Protein AF-A0A178ADM4-F1 (afdb_monomer_lite)

Foldseek 3Di:
DDDDDDPDDPDDPLLDDPDDDDPPDDDDPDDDDPPPVVLVPVLVVLVVVLVVLVVVLVCCVVPVVVDDDVVNVCVVPVVVVVVPPDVVVVVVVPPDDDDDPVVVVVVVLVVVLVVLVVVLVVCPVVLVPDDDDPVVNVLVVVLSVLSVVLSVLSVVLVVLVVVCVPDPPNRVSVVVNVSSVSVSVSSVSSSVSSVSVVSCCVVPPDVVVVVVVVVVVVVVVVD

Sequence (223 aa):
MSSGGPAGAAMDPSQMPAAPPPPGHTPDFDTHDNYKHRNIILHPIVLAFTTVVVLIRLYTRAVVKKKFGVDDSTTWRFGVHIYDIRATEIINTLKGKCMSYAAFPWATGIFNMISDFYILALPLPPILRLNMPLGRRLRIASIFGLGLFTCVTSIMRFVVSRQYARDPDQTYVAAEVLHWTVLEINVGLICACAAVFPAFFDKTAPRSLGSLVGSLLARRSQS

Secondary structure (DSSP, 8-state):
------TT----GGG--SSPPPTT-----SSS--HHHHHHHHHHHHHHHHHHHHHHHHHIIIIII----HHHHHHHHHHHHTTT--HHHHHHH-------TTTHHHHHHHHHHHHHHHHHHTTHHHHHT----HHHHHHHHHHHHHHHHHHHHHHHHHHHHHHHTT-S-HHHHHHHHHHHHHHHHHHHHHHHHHTTHHHHHHHHS-HHHHHHHHHHHHHHT--

pLDDT: mean 71.37, std 13.15, range [33.53, 90.25]

Structure (mmCIF, N/CA/C/O backbone):
data_AF-A0A178ADM4-F1
#
_entry.id   AF-A0A178ADM4-F1
#
loop_
_atom_site.group_PDB
_atom_site.id
_atom_site.type_symbol
_atom_site.label_atom_id
_atom_site.label_alt_id
_atom_site.label_comp_id
_atom_site.label_asym_id
_atom_site.label_entity_id
_atom_site.label_seq_id
_atom_site.pdbx_PDB_ins_code
_atom_site.Cartn_x
_atom_site.Cartn_y
_atom_site.Cartn_z
_atom_site.occupancy
_atom_site.B_iso_or_equiv
_atom_site.auth_seq_id
_atom_site.auth_comp_id
_atom_site.auth_asym_id
_atom_site.auth_atom_id
_atom_site.pdbx_PDB_model_num
ATOM 1 N N . MET A 1 1 ? 3.970 -1.579 -59.484 1.00 33.53 1 MET A N 1
ATOM 2 C CA . MET A 1 1 ? 2.941 -2.538 -59.939 1.00 33.53 1 MET A CA 1
ATOM 3 C C . MET A 1 1 ? 2.692 -3.516 -58.813 1.00 33.53 1 MET A C 1
ATOM 5 O O . MET A 1 1 ? 3.658 -4.126 -58.391 1.00 33.53 1 MET A O 1
ATOM 9 N N . SER A 1 2 ? 1.426 -3.607 -58.384 1.00 37.59 2 SER A N 1
ATOM 10 C CA . SER A 1 2 ? 0.814 -4.601 -57.481 1.00 37.59 2 SER A CA 1
ATOM 11 C C . SER A 1 2 ? 1.443 -4.756 -56.086 1.00 37.59 2 SER A C 1
ATOM 13 O O . SER A 1 2 ? 2.635 -4.963 -55.962 1.00 37.59 2 SER A O 1
ATOM 15 N N . SER A 1 3 ? 0.718 -4.676 -54.977 1.00 36.66 3 SER A N 1
ATOM 16 C CA . SER A 1 3 ? -0.635 -5.182 -54.744 1.00 36.66 3 SER A CA 1
ATOM 17 C C . SER A 1 3 ? -1.317 -4.403 -53.620 1.00 36.66 3 SER A C 1
ATOM 19 O O . SER A 1 3 ? -0.720 -4.172 -52.570 1.00 36.66 3 SER A O 1
ATOM 21 N N . GLY A 1 4 ? -2.582 -4.039 -53.830 1.00 48.16 4 GLY A N 1
ATOM 22 C CA . GLY A 1 4 ? -3.458 -3.584 -52.760 1.00 48.16 4 GLY A CA 1
ATOM 23 C C . GLY A 1 4 ? -3.651 -4.671 -51.696 1.00 48.16 4 GLY A C 1
ATOM 24 O O . GLY A 1 4 ? -3.886 -5.831 -52.025 1.00 48.16 4 GLY A O 1
ATOM 25 N N . GLY A 1 5 ? -3.551 -4.272 -50.430 1.00 35.00 5 GLY A N 1
ATOM 26 C CA . GLY A 1 5 ? -4.022 -5.012 -49.256 1.00 35.00 5 GLY A CA 1
ATOM 27 C C . GLY A 1 5 ? -5.057 -4.146 -48.525 1.00 35.00 5 GLY A C 1
ATOM 28 O O . GLY A 1 5 ? -4.962 -2.920 -48.597 1.00 35.00 5 GLY A O 1
ATOM 29 N N . PRO A 1 6 ? -6.093 -4.737 -47.912 1.00 41.12 6 PRO A N 1
ATOM 30 C CA . PRO A 1 6 ? -7.395 -4.100 -47.764 1.00 41.12 6 PRO A CA 1
ATOM 31 C C . PRO A 1 6 ? -7.394 -2.981 -46.720 1.00 41.12 6 PRO A C 1
ATOM 33 O O . PRO A 1 6 ? -7.061 -3.182 -45.553 1.00 41.12 6 PRO A O 1
ATOM 36 N N . ALA A 1 7 ? -7.877 -1.813 -47.140 1.00 44.59 7 ALA A N 1
ATOM 37 C CA . ALA A 1 7 ? -8.489 -0.841 -46.250 1.00 44.59 7 ALA A CA 1
ATOM 38 C C . ALA A 1 7 ? -9.714 -1.505 -45.596 1.00 44.59 7 ALA A C 1
ATOM 40 O O . ALA A 1 7 ? -10.731 -1.693 -46.259 1.00 44.59 7 ALA A O 1
ATOM 41 N N . GLY A 1 8 ? -9.606 -1.916 -44.328 1.00 42.88 8 GLY A N 1
ATOM 42 C CA . GLY A 1 8 ? -10.764 -2.416 -43.576 1.00 42.88 8 GLY A CA 1
ATOM 43 C C . GLY A 1 8 ? -10.555 -3.601 -42.634 1.00 42.88 8 GLY A C 1
ATOM 44 O O . GLY A 1 8 ? -11.547 -4.090 -42.102 1.00 42.88 8 GLY A O 1
ATOM 45 N N . ALA A 1 9 ? -9.333 -4.073 -42.372 1.00 45.28 9 ALA A N 1
ATOM 46 C CA . ALA A 1 9 ? -9.140 -4.972 -41.235 1.00 45.28 9 ALA A CA 1
ATOM 47 C C . ALA A 1 9 ? -9.270 -4.145 -39.949 1.00 45.28 9 ALA A C 1
ATOM 49 O O . ALA A 1 9 ? -8.403 -3.326 -39.649 1.00 45.28 9 ALA A O 1
ATOM 50 N N . ALA A 1 10 ? -10.373 -4.321 -39.219 1.00 46.59 10 ALA A N 1
ATOM 51 C CA . ALA A 1 10 ? -10.476 -3.876 -37.838 1.00 46.59 10 ALA A CA 1
ATOM 52 C C . ALA A 1 10 ? -9.302 -4.502 -37.078 1.00 46.59 10 ALA A C 1
ATOM 54 O O . ALA A 1 10 ? -9.306 -5.697 -36.789 1.00 46.59 10 ALA A O 1
ATOM 55 N N . MET A 1 11 ? -8.249 -3.714 -36.866 1.00 55.03 11 MET A N 1
ATOM 56 C CA . MET A 1 11 ? -7.091 -4.146 -36.107 1.00 55.03 11 MET A CA 1
ATOM 57 C C . MET A 1 11 ? -7.585 -4.413 -34.691 1.00 55.03 11 MET A C 1
ATOM 59 O O . MET A 1 11 ? -8.151 -3.518 -34.061 1.00 55.03 11 MET A O 1
ATOM 63 N N . ASP A 1 12 ? -7.456 -5.661 -34.242 1.00 60.19 12 ASP A N 1
ATOM 64 C CA . ASP A 1 12 ? -7.862 -6.066 -32.904 1.00 60.19 12 ASP A CA 1
ATOM 65 C C . ASP A 1 12 ? -7.206 -5.104 -31.894 1.00 60.19 12 ASP A C 1
ATOM 67 O O . ASP A 1 12 ? -5.976 -4.975 -31.902 1.00 60.19 12 ASP A O 1
ATOM 71 N N . PRO A 1 13 ? -7.985 -4.394 -31.052 1.00 64.19 13 PRO A N 1
ATOM 72 C CA . PRO A 1 13 ? -7.440 -3.452 -30.078 1.00 64.19 13 PRO A CA 1
ATOM 73 C C . PRO A 1 13 ? -6.382 -4.078 -29.161 1.00 64.19 13 PRO A C 1
ATOM 75 O O . PRO A 1 13 ? -5.552 -3.361 -28.607 1.00 64.19 13 PRO A O 1
ATOM 78 N N . SER A 1 14 ? -6.393 -5.407 -29.007 1.00 60.38 14 SER A N 1
ATOM 79 C CA . SER A 1 14 ? -5.401 -6.154 -28.230 1.00 60.38 14 SER A CA 1
ATOM 80 C C . SER A 1 14 ? -4.015 -6.254 -28.890 1.00 60.38 14 SER A C 1
ATOM 82 O O . SER A 1 14 ? -3.043 -6.546 -28.194 1.00 60.38 14 SER A O 1
ATOM 84 N N . GLN A 1 15 ? -3.909 -5.977 -30.195 1.00 62.78 15 GLN A N 1
ATOM 85 C CA . GLN A 1 15 ? -2.693 -6.098 -31.014 1.00 62.78 15 GLN A CA 1
ATOM 86 C C . GLN A 1 15 ? -2.126 -4.733 -31.442 1.00 62.78 15 GLN A C 1
ATOM 88 O O . GLN A 1 15 ? -1.188 -4.656 -32.239 1.00 62.78 15 GLN A O 1
ATOM 93 N N . MET A 1 16 ? -2.698 -3.636 -30.937 1.00 62.47 16 MET A N 1
ATOM 94 C CA . MET A 1 16 ? -2.227 -2.291 -31.244 1.00 62.47 16 MET A CA 1
ATOM 95 C C . MET A 1 16 ? -1.072 -1.904 -30.304 1.00 62.47 16 MET A C 1
ATOM 97 O O . MET A 1 16 ? -1.269 -1.829 -29.088 1.00 62.47 16 MET A O 1
ATOM 101 N N . PRO A 1 17 ? 0.141 -1.641 -30.822 1.00 61.12 17 PRO A N 1
ATOM 102 C CA . PRO A 1 17 ? 1.259 -1.230 -29.986 1.00 61.12 17 PRO A CA 1
ATOM 103 C C . PRO A 1 17 ? 1.057 0.201 -29.468 1.00 61.12 17 PRO A C 1
ATOM 105 O O . PRO A 1 17 ? 0.607 1.084 -30.196 1.00 61.12 17 PRO A O 1
ATOM 108 N N . ALA A 1 18 ? 1.426 0.449 -28.208 1.00 64.00 18 ALA A N 1
ATOM 109 C CA . ALA A 1 18 ? 1.337 1.780 -27.598 1.00 64.00 18 ALA A CA 1
ATOM 110 C C . ALA A 1 18 ? 2.396 2.771 -28.132 1.00 64.00 18 ALA A C 1
ATOM 112 O O . ALA A 1 18 ? 2.251 3.979 -27.955 1.00 64.00 18 ALA A O 1
ATOM 113 N N . ALA A 1 19 ? 3.453 2.271 -28.783 1.00 66.75 19 ALA A N 1
ATOM 114 C CA . ALA A 1 19 ? 4.503 3.049 -29.439 1.00 66.75 19 ALA A CA 1
ATOM 115 C C . ALA A 1 19 ? 4.972 2.335 -30.724 1.00 66.75 19 ALA A C 1
ATOM 117 O O . ALA A 1 19 ? 4.918 1.104 -30.778 1.00 66.75 19 ALA A O 1
ATOM 118 N N . PRO A 1 20 ? 5.427 3.065 -31.762 1.00 64.62 20 PRO A N 1
ATOM 119 C CA . PRO A 1 20 ? 5.985 2.438 -32.956 1.00 64.62 20 PRO A CA 1
ATOM 120 C C . PRO A 1 20 ? 7.251 1.643 -32.589 1.00 64.62 20 PRO A C 1
ATOM 122 O O . PRO A 1 20 ? 8.094 2.166 -31.855 1.00 64.62 20 PRO A O 1
ATOM 125 N N . PRO A 1 21 ? 7.398 0.396 -33.070 1.00 63.94 21 PRO A N 1
ATOM 126 C CA . PRO A 1 21 ? 8.566 -0.413 -32.758 1.00 63.94 21 PRO A CA 1
ATOM 127 C C . PRO A 1 21 ? 9.832 0.178 -33.403 1.00 63.94 21 PRO A C 1
ATOM 129 O O . PRO A 1 21 ? 9.751 0.821 -34.457 1.00 63.94 21 PRO A O 1
ATOM 132 N N . PRO A 1 22 ? 11.014 -0.039 -32.804 1.00 70.75 22 PRO A N 1
ATOM 133 C CA . PRO A 1 22 ? 12.281 0.314 -33.429 1.00 70.75 22 PRO A CA 1
ATOM 134 C C . PRO A 1 22 ? 12.467 -0.408 -34.784 1.00 70.75 22 PRO A C 1
ATOM 136 O O . PRO A 1 22 ? 11.896 -1.483 -35.000 1.00 70.75 22 PRO A O 1
ATOM 139 N N . PRO A 1 23 ? 13.250 0.164 -35.723 1.00 65.44 23 PRO A N 1
ATOM 140 C CA . PRO A 1 23 ? 13.355 -0.352 -37.088 1.00 65.44 23 PRO A CA 1
ATOM 141 C C . PRO A 1 23 ? 13.805 -1.821 -37.121 1.00 65.44 23 PRO A C 1
ATOM 143 O O . PRO A 1 23 ? 14.880 -2.145 -36.625 1.00 65.44 23 PRO A O 1
ATOM 146 N N . GLY A 1 24 ? 13.002 -2.699 -37.734 1.00 69.50 24 GLY A N 1
ATOM 147 C CA . GLY A 1 24 ? 13.338 -4.115 -37.951 1.00 69.50 24 GLY A CA 1
ATOM 148 C C . GLY A 1 24 ? 12.700 -5.121 -36.986 1.00 69.50 24 GLY A C 1
ATOM 149 O O . GLY A 1 24 ? 12.855 -6.319 -37.206 1.00 69.50 24 GLY A O 1
ATOM 150 N N . HIS A 1 25 ? 11.947 -4.675 -35.976 1.00 63.47 25 HIS A N 1
ATOM 151 C CA . HIS A 1 25 ? 11.220 -5.562 -35.064 1.00 63.47 25 HIS A CA 1
ATOM 152 C C . HIS A 1 25 ? 9.703 -5.454 -35.255 1.00 63.47 25 HIS A C 1
ATOM 154 O O . HIS A 1 25 ? 9.132 -4.364 -35.265 1.00 63.47 25 HIS A O 1
ATOM 160 N N . THR A 1 26 ? 9.034 -6.594 -35.407 1.00 67.69 26 THR A N 1
ATOM 161 C CA . THR A 1 26 ? 7.571 -6.683 -35.341 1.00 67.69 26 THR A CA 1
ATOM 162 C C . THR A 1 26 ? 7.125 -6.751 -33.878 1.00 67.69 26 THR A C 1
ATOM 164 O O . THR A 1 26 ? 7.819 -7.388 -33.085 1.00 67.69 26 THR A O 1
ATOM 167 N N . PRO A 1 27 ? 5.988 -6.140 -33.495 1.00 60.12 27 PRO A N 1
ATOM 168 C CA . PRO A 1 27 ? 5.431 -6.295 -32.154 1.00 60.12 27 PRO A CA 1
ATOM 169 C C . PRO A 1 27 ? 5.098 -7.768 -31.887 1.00 60.12 27 PRO A C 1
ATOM 171 O O . PRO A 1 27 ? 4.182 -8.319 -32.490 1.00 60.12 27 PRO A O 1
ATOM 174 N N . ASP A 1 28 ? 5.874 -8.409 -31.020 1.00 66.44 28 ASP A N 1
ATOM 175 C CA . ASP A 1 28 ? 5.657 -9.789 -30.593 1.00 66.44 28 ASP A CA 1
ATOM 176 C C . ASP A 1 28 ? 4.935 -9.780 -29.240 1.00 66.44 28 ASP A C 1
ATOM 178 O O . ASP A 1 28 ? 5.512 -9.451 -28.201 1.00 66.44 28 ASP A O 1
ATOM 182 N N . PHE A 1 29 ? 3.631 -10.062 -29.264 1.00 62.97 29 PHE A N 1
ATOM 183 C CA . PHE A 1 29 ? 2.767 -10.016 -28.085 1.00 62.97 29 PHE A CA 1
ATOM 184 C C . PHE A 1 29 ? 2.524 -11.385 -27.437 1.00 62.97 29 PHE A C 1
ATOM 186 O O . PHE A 1 29 ? 1.941 -11.402 -26.346 1.00 62.97 29 PHE A O 1
ATOM 193 N N . ASP A 1 30 ? 2.985 -12.471 -28.066 1.00 64.31 30 ASP A N 1
ATOM 194 C CA . ASP A 1 30 ? 2.625 -13.854 -27.729 1.00 64.31 30 ASP A CA 1
ATOM 195 C C . ASP A 1 30 ? 3.802 -14.684 -27.178 1.00 64.31 30 ASP A C 1
ATOM 197 O O . ASP A 1 30 ? 3.573 -15.658 -26.460 1.00 64.31 30 ASP A O 1
ATOM 201 N N . THR A 1 31 ? 5.058 -14.307 -27.457 1.00 58.03 31 THR A N 1
ATOM 202 C CA . THR A 1 31 ? 6.213 -15.208 -27.240 1.00 58.03 31 THR A CA 1
ATOM 203 C C . THR A 1 31 ? 6.985 -14.987 -25.927 1.00 58.03 31 THR A C 1
ATOM 205 O O . THR A 1 31 ? 7.771 -15.851 -25.536 1.00 58.03 31 THR A O 1
ATOM 208 N N . HIS A 1 32 ? 6.779 -13.877 -25.202 1.00 57.09 32 HIS A N 1
ATOM 209 C CA . HIS A 1 32 ? 7.530 -13.568 -23.970 1.00 57.09 32 HIS A CA 1
ATOM 210 C C . HIS A 1 32 ? 6.660 -13.600 -22.703 1.00 57.09 32 HIS A C 1
ATOM 212 O O . HIS A 1 32 ? 5.471 -13.292 -22.755 1.00 57.09 32 HIS A O 1
ATOM 218 N N . ASP A 1 33 ? 7.273 -14.004 -21.582 1.00 59.97 33 ASP A N 1
ATOM 219 C CA . ASP A 1 33 ? 6.656 -14.400 -20.308 1.00 59.97 33 ASP A CA 1
ATOM 220 C C . ASP A 1 33 ? 5.331 -13.689 -19.956 1.00 59.97 33 ASP A C 1
ATOM 222 O O . ASP A 1 33 ? 5.178 -12.473 -20.013 1.00 59.97 33 ASP A O 1
ATOM 226 N N . ASN A 1 34 ? 4.323 -14.467 -19.563 1.00 56.09 34 ASN A N 1
ATOM 227 C CA . ASN A 1 34 ? 2.931 -14.024 -19.451 1.00 56.09 34 ASN A CA 1
ATOM 228 C C . ASN A 1 34 ? 2.627 -13.176 -18.191 1.00 56.09 34 ASN A C 1
ATOM 230 O O . ASN A 1 34 ? 1.783 -13.543 -17.366 1.00 56.09 34 ASN A O 1
ATOM 234 N N . TYR A 1 35 ? 3.239 -11.995 -18.033 1.00 61.19 35 TYR A N 1
ATOM 235 C CA . TYR A 1 35 ? 2.791 -11.009 -17.030 1.00 61.19 35 TYR A CA 1
ATOM 236 C C . TYR A 1 35 ? 1.352 -10.574 -17.310 1.00 61.19 35 TYR A C 1
ATOM 238 O O . TYR A 1 35 ? 0.609 -10.320 -16.371 1.00 61.19 35 TYR A O 1
ATOM 246 N N . LYS A 1 36 ? 0.932 -10.539 -18.582 1.00 62.03 36 LYS A N 1
ATOM 247 C CA . LYS A 1 36 ? -0.402 -10.095 -19.018 1.00 62.03 36 LYS A CA 1
ATOM 248 C C . LYS A 1 36 ? -1.530 -10.869 -18.335 1.00 62.03 36 LYS A C 1
ATOM 250 O O . LYS A 1 36 ? -2.391 -10.256 -17.709 1.00 62.03 36 LYS A O 1
ATOM 255 N N . HIS A 1 37 ? -1.493 -12.203 -18.382 1.00 66.44 37 HIS A N 1
ATOM 256 C CA . HIS A 1 37 ? -2.528 -13.043 -17.772 1.00 66.44 37 HIS A CA 1
ATOM 257 C C . HIS A 1 37 ? -2.549 -12.927 -16.248 1.00 66.44 37 HIS A C 1
ATOM 259 O O . HIS A 1 37 ? -3.613 -12.797 -15.646 1.00 66.44 37 HIS A O 1
ATOM 265 N N . ARG A 1 38 ? -1.372 -12.891 -15.615 1.00 69.81 38 ARG A N 1
ATOM 266 C CA . ARG A 1 38 ? -1.266 -12.703 -14.166 1.00 69.81 38 ARG A CA 1
ATOM 267 C C . ARG A 1 38 ? -1.775 -11.322 -13.739 1.00 69.81 38 ARG A C 1
ATOM 269 O O . ARG A 1 38 ? -2.481 -11.214 -12.745 1.00 69.81 38 ARG A O 1
ATOM 276 N N . ASN A 1 39 ? -1.464 -10.281 -14.504 1.00 74.44 39 ASN A N 1
ATOM 277 C CA . ASN A 1 39 ? -1.838 -8.899 -14.225 1.00 74.44 39 ASN A CA 1
ATOM 278 C C . ASN A 1 39 ? -3.348 -8.660 -14.386 1.00 74.44 39 ASN A C 1
ATOM 280 O O . ASN A 1 39 ? -3.969 -8.053 -13.518 1.00 74.44 39 ASN A O 1
ATOM 284 N N . ILE A 1 40 ? -3.941 -9.194 -15.460 1.00 74.38 40 ILE A N 1
ATOM 285 C CA . ILE A 1 40 ? -5.382 -9.106 -15.748 1.00 74.38 40 ILE A CA 1
ATOM 286 C C . ILE A 1 40 ? -6.225 -9.784 -14.668 1.00 74.38 40 ILE A C 1
ATOM 288 O O . ILE A 1 40 ? -7.320 -9.312 -14.385 1.00 74.38 40 ILE A O 1
ATOM 292 N N . ILE A 1 41 ? -5.734 -10.863 -14.053 1.00 80.44 41 ILE A N 1
ATOM 293 C CA . ILE A 1 41 ? -6.475 -11.591 -13.015 1.00 80.44 41 ILE A CA 1
ATOM 294 C C . ILE A 1 41 ? -6.203 -11.003 -11.625 1.00 80.44 41 ILE A C 1
ATOM 296 O O . ILE A 1 41 ? -7.134 -10.792 -10.850 1.00 80.44 41 ILE A O 1
ATOM 300 N N . LEU A 1 42 ? -4.940 -10.710 -11.294 1.00 81.62 42 LEU A N 1
ATOM 301 C CA . LEU A 1 42 ? -4.579 -10.237 -9.956 1.00 81.62 42 LEU A CA 1
ATOM 302 C C . LEU A 1 42 ? -5.103 -8.830 -9.668 1.00 81.62 42 LEU A C 1
ATOM 304 O O . LEU A 1 42 ? -5.607 -8.605 -8.571 1.00 81.62 42 LEU A O 1
ATOM 308 N N . HIS A 1 43 ? -5.032 -7.893 -10.620 1.00 82.06 43 HIS A N 1
ATOM 309 C CA . HIS A 1 43 ? -5.477 -6.515 -10.375 1.00 82.06 43 HIS A CA 1
ATOM 310 C C . HIS A 1 43 ? -6.944 -6.382 -9.981 1.00 82.06 43 HIS A C 1
ATOM 312 O O . HIS A 1 43 ? -7.194 -5.756 -8.955 1.00 82.06 43 HIS A O 1
ATOM 318 N N . PRO A 1 44 ? -7.927 -6.945 -10.706 1.00 86.50 44 PRO A N 1
ATOM 319 C CA . PRO A 1 44 ? -9.325 -6.807 -10.314 1.00 86.50 44 PRO A CA 1
ATOM 320 C C . PRO A 1 44 ? -9.620 -7.498 -8.981 1.00 86.50 44 PRO A C 1
ATOM 322 O O . PRO A 1 44 ? -10.403 -6.969 -8.198 1.00 86.50 44 PRO A O 1
ATOM 325 N N . ILE A 1 45 ? -8.973 -8.631 -8.682 1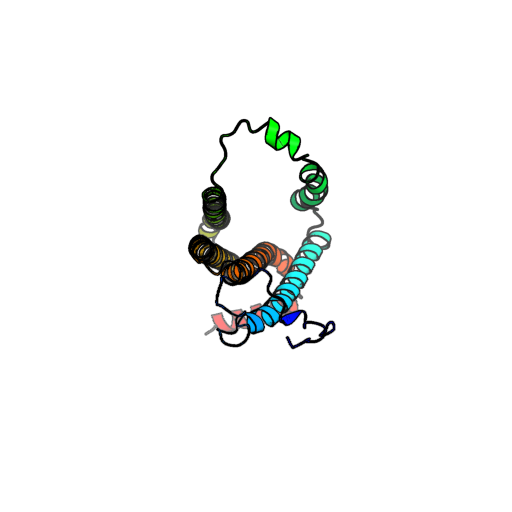.00 89.31 45 ILE A N 1
ATOM 326 C CA . ILE A 1 45 ? -9.147 -9.330 -7.400 1.00 89.31 45 ILE A CA 1
ATOM 327 C C . ILE A 1 45 ? -8.594 -8.487 -6.249 1.00 89.31 45 ILE A C 1
ATOM 329 O O . ILE A 1 45 ? -9.293 -8.258 -5.263 1.00 89.31 45 ILE A O 1
ATOM 333 N N . VAL A 1 46 ? -7.355 -8.004 -6.373 1.00 86.81 46 VAL A N 1
ATOM 334 C CA . VAL A 1 46 ? -6.718 -7.159 -5.356 1.00 86.81 46 VAL A CA 1
ATOM 335 C C . VAL A 1 46 ? -7.494 -5.858 -5.196 1.00 86.81 46 VAL A C 1
ATOM 337 O O . VAL A 1 46 ? -7.756 -5.447 -4.073 1.00 86.81 46 VAL A O 1
ATOM 340 N N . LEU A 1 47 ? -7.935 -5.246 -6.293 1.00 87.06 47 LEU A N 1
ATOM 341 C CA . LEU A 1 47 ? -8.732 -4.028 -6.264 1.00 87.06 47 LEU A CA 1
ATOM 342 C C . LEU A 1 47 ? -10.078 -4.254 -5.569 1.00 87.06 47 LEU A C 1
ATOM 344 O O . LEU A 1 47 ? -10.440 -3.473 -4.695 1.00 87.06 47 LEU A O 1
ATOM 348 N N . ALA A 1 48 ? -10.800 -5.326 -5.903 1.00 90.25 48 ALA A N 1
ATOM 349 C CA . ALA A 1 48 ? -12.059 -5.677 -5.249 1.00 90.25 48 ALA A CA 1
ATOM 350 C C . ALA A 1 48 ? -11.863 -5.964 -3.753 1.00 90.25 48 ALA A C 1
ATOM 352 O O . ALA A 1 48 ? -12.663 -5.555 -2.915 1.00 90.25 48 ALA A O 1
ATOM 353 N N . PHE A 1 49 ? -10.769 -6.629 -3.391 1.00 89.19 49 PHE A N 1
ATOM 354 C CA . PHE A 1 49 ? -10.430 -6.857 -1.995 1.00 89.19 49 PHE A CA 1
ATOM 355 C C . PHE A 1 49 ? -10.130 -5.539 -1.262 1.00 89.19 49 PHE A C 1
ATOM 357 O O . PHE A 1 49 ? -10.678 -5.279 -0.188 1.00 89.19 49 PHE A O 1
ATOM 364 N N . THR A 1 50 ? -9.318 -4.667 -1.860 1.00 87.12 50 THR A N 1
ATOM 365 C CA . THR A 1 50 ? -8.980 -3.355 -1.303 1.00 87.12 50 THR A CA 1
ATOM 366 C C . THR A 1 50 ? -10.220 -2.477 -1.150 1.00 87.12 50 THR A C 1
ATOM 368 O O . THR A 1 50 ? -10.384 -1.840 -0.111 1.00 87.12 50 THR A O 1
ATOM 371 N N . THR A 1 51 ? -11.132 -2.456 -2.126 1.00 89.69 51 THR A N 1
ATOM 372 C CA . THR A 1 51 ? -12.357 -1.643 -2.048 1.00 89.69 51 THR A CA 1
ATOM 373 C C . THR A 1 51 ? -13.247 -2.095 -0.895 1.00 89.69 51 THR A C 1
ATOM 375 O O . THR A 1 51 ? -13.706 -1.255 -0.122 1.00 89.69 51 THR A O 1
ATOM 378 N N . VAL A 1 52 ? -13.416 -3.406 -0.692 1.00 89.44 52 VAL A N 1
ATOM 379 C CA . VAL A 1 52 ? -14.142 -3.953 0.466 1.00 89.44 52 VAL A CA 1
ATOM 380 C C . VAL A 1 52 ? -13.487 -3.516 1.780 1.00 89.44 52 VAL A C 1
ATOM 382 O O . VAL A 1 52 ? -14.168 -3.038 2.689 1.00 89.44 52 VAL A O 1
ATOM 385 N N . VAL A 1 53 ? -12.161 -3.609 1.881 1.00 86.38 53 VAL A N 1
ATOM 386 C CA . VAL A 1 53 ? -11.401 -3.193 3.072 1.00 86.38 53 VAL A CA 1
ATOM 387 C C . VAL A 1 53 ? -11.550 -1.689 3.352 1.00 86.38 53 VAL A C 1
ATOM 389 O O . VAL A 1 53 ? -11.745 -1.283 4.504 1.00 86.38 53 VAL A O 1
ATOM 392 N N . VAL A 1 54 ? -11.532 -0.856 2.311 1.00 86.12 54 VAL A N 1
ATOM 393 C CA . VAL A 1 54 ? -11.745 0.596 2.407 1.00 86.12 54 VAL A CA 1
ATOM 394 C C . VAL A 1 54 ? -13.168 0.915 2.851 1.00 86.12 54 VAL A C 1
ATOM 396 O O . VAL A 1 54 ? -13.354 1.751 3.736 1.00 86.12 54 VAL A O 1
ATOM 399 N N . LEU A 1 55 ? -14.172 0.224 2.312 1.00 86.31 55 LEU A N 1
ATOM 400 C CA . LEU A 1 55 ? -15.563 0.385 2.733 1.00 86.31 55 LEU A CA 1
ATOM 401 C C . LEU A 1 55 ? -15.739 0.040 4.215 1.00 86.31 55 LEU A C 1
ATOM 403 O O . LEU A 1 55 ? -16.382 0.794 4.944 1.00 86.31 55 LEU A O 1
ATOM 407 N N . ILE A 1 56 ? -15.103 -1.032 4.700 1.00 84.62 56 ILE A N 1
ATOM 408 C CA . ILE A 1 56 ? -15.120 -1.374 6.131 1.00 84.62 56 ILE A CA 1
ATOM 409 C C . ILE A 1 56 ? -14.455 -0.270 6.965 1.00 84.62 56 ILE A C 1
ATOM 411 O O . ILE A 1 56 ? -14.962 0.087 8.035 1.00 84.62 56 ILE A O 1
ATOM 415 N N . ARG A 1 57 ? -13.347 0.317 6.493 1.00 84.56 57 ARG A N 1
ATOM 416 C CA . ARG A 1 57 ? -12.702 1.460 7.163 1.00 84.56 57 ARG A CA 1
ATOM 417 C C . ARG A 1 57 ? -13.632 2.673 7.219 1.00 84.56 57 ARG A C 1
ATOM 419 O O . ARG A 1 57 ? -13.756 3.265 8.295 1.00 84.56 57 ARG A O 1
ATOM 426 N N . LEU A 1 58 ? -14.281 3.027 6.110 1.00 82.00 58 LEU A N 1
ATOM 427 C CA . LEU A 1 58 ? -15.233 4.140 6.033 1.00 82.00 58 LEU A CA 1
ATOM 428 C C . LEU A 1 58 ? -16.420 3.907 6.971 1.00 82.00 58 LEU A C 1
ATOM 430 O O . LEU A 1 58 ? -16.730 4.774 7.786 1.00 82.00 58 LEU A O 1
ATOM 434 N N . TYR A 1 59 ? -17.003 2.707 6.954 1.00 81.69 59 TYR A N 1
ATOM 435 C CA . TYR A 1 59 ? -18.073 2.310 7.868 1.00 81.69 59 TYR A CA 1
ATOM 436 C C . TYR A 1 59 ? -17.640 2.417 9.337 1.00 81.69 59 TYR A C 1
ATOM 438 O O . TYR A 1 59 ? -18.329 3.019 10.161 1.00 81.69 59 TYR A O 1
ATOM 446 N N . THR A 1 60 ? -16.453 1.906 9.674 1.00 79.00 60 THR A N 1
ATOM 447 C CA . THR A 1 60 ? -15.916 1.963 11.042 1.00 79.00 60 THR A CA 1
ATOM 448 C C . THR A 1 60 ? -15.687 3.409 11.491 1.00 79.00 60 THR A C 1
ATOM 450 O O . THR A 1 60 ? -15.994 3.772 12.629 1.00 79.00 60 THR A O 1
ATOM 453 N N . ARG A 1 61 ? -15.158 4.273 10.621 1.00 73.06 61 ARG A N 1
ATOM 454 C CA . ARG A 1 61 ? -14.945 5.686 10.961 1.00 73.06 61 ARG A CA 1
ATOM 455 C C . ARG A 1 61 ? -16.268 6.443 11.106 1.00 73.06 61 ARG A C 1
ATOM 457 O O . ARG A 1 61 ? -16.447 7.121 12.119 1.00 73.06 61 ARG A O 1
ATOM 464 N N . ALA A 1 62 ? -17.199 6.260 10.171 1.00 74.50 62 ALA A N 1
ATOM 465 C CA . ALA A 1 62 ? -18.488 6.947 10.154 1.00 74.50 62 ALA A CA 1
ATOM 466 C C . ALA A 1 62 ? -19.413 6.507 11.302 1.00 74.50 62 ALA A C 1
ATOM 468 O O . ALA A 1 62 ? -19.932 7.345 12.037 1.00 74.50 62 ALA A O 1
ATOM 469 N N . VAL A 1 63 ? -19.580 5.197 11.507 1.00 73.62 63 VAL A N 1
ATOM 470 C CA . VAL A 1 63 ? -20.591 4.647 12.427 1.00 73.62 63 VAL A CA 1
ATOM 471 C C . VAL A 1 63 ? -20.021 4.351 13.816 1.00 73.62 63 VAL A C 1
ATOM 473 O O . VAL A 1 63 ? -20.665 4.638 14.824 1.00 73.62 63 VAL A O 1
ATOM 476 N N . VAL A 1 64 ? -18.799 3.810 13.903 1.00 71.12 64 VAL A N 1
ATOM 477 C CA . VAL A 1 64 ? -18.244 3.286 15.168 1.00 71.12 64 VAL A CA 1
ATOM 478 C C . VAL A 1 64 ? -17.432 4.330 15.939 1.00 71.12 64 VAL A C 1
ATOM 480 O O . VAL A 1 64 ? -17.453 4.353 17.178 1.00 71.12 64 VAL A O 1
ATOM 483 N N . LYS A 1 65 ? -16.678 5.182 15.234 1.00 66.44 65 LYS A N 1
ATOM 484 C CA . LYS A 1 65 ? -15.893 6.251 15.870 1.00 66.44 65 LYS A CA 1
ATOM 485 C C . LYS A 1 65 ? -16.644 7.582 15.965 1.00 66.44 65 LYS A C 1
ATOM 487 O O . LYS A 1 65 ? -16.295 8.344 16.862 1.00 66.44 65 LYS A O 1
ATOM 492 N N . LYS A 1 66 ? -17.644 7.856 15.104 1.00 62.66 66 LYS A N 1
ATOM 493 C CA . LYS A 1 66 ? -18.426 9.121 15.039 1.00 62.66 66 LYS A CA 1
ATOM 494 C C . LYS A 1 66 ? -17.573 10.406 15.113 1.00 62.66 66 LYS A C 1
ATOM 496 O O . LYS A 1 66 ? -18.061 11.475 15.460 1.00 62.66 66 LYS A O 1
ATOM 501 N N . LYS A 1 67 ? -16.283 10.307 14.797 1.00 56.66 67 LYS A N 1
ATOM 502 C CA . LYS A 1 67 ? -15.337 11.418 14.711 1.00 56.66 67 LYS A CA 1
ATOM 503 C C . LYS A 1 67 ? -14.850 11.421 13.276 1.00 56.66 67 LYS A C 1
ATOM 505 O O . LYS A 1 67 ? -14.030 10.579 12.913 1.00 56.66 67 LYS A O 1
ATOM 510 N N . PHE A 1 68 ? -15.413 12.315 12.470 1.00 54.97 68 PHE A N 1
ATOM 511 C CA . PHE A 1 68 ? -14.888 12.603 11.143 1.00 54.97 68 PHE A CA 1
ATOM 512 C C . PHE A 1 68 ? -13.465 13.137 11.345 1.00 54.97 68 PHE A C 1
ATOM 514 O O . PHE A 1 68 ? -13.267 14.111 12.074 1.00 54.97 68 PHE A O 1
ATOM 521 N N . GLY A 1 69 ? -12.463 12.415 10.846 1.00 56.09 69 GLY A N 1
ATOM 522 C CA . GLY A 1 69 ? -11.071 12.800 11.042 1.00 56.09 69 GLY A CA 1
ATOM 523 C C . GLY A 1 69 ? -10.766 14.085 10.279 1.00 56.09 69 GLY A C 1
ATOM 524 O O . GLY A 1 69 ? -11.339 14.330 9.220 1.00 56.09 69 GLY A O 1
ATOM 525 N N . VAL A 1 70 ? -9.822 14.882 10.786 1.00 55.03 70 VAL A N 1
ATOM 526 C CA . VAL A 1 70 ? -9.254 16.007 10.021 1.00 55.03 70 VAL A CA 1
ATOM 527 C C . VAL A 1 70 ? -8.726 15.500 8.671 1.00 55.03 70 VAL A C 1
ATOM 529 O O . VAL A 1 70 ? -8.919 16.174 7.676 1.00 55.03 70 VAL A O 1
ATOM 532 N N . ASP A 1 71 ? -8.196 14.274 8.628 1.00 57.31 71 ASP A N 1
ATOM 533 C CA . ASP A 1 71 ? -7.819 13.467 7.449 1.00 57.31 71 ASP A CA 1
ATOM 534 C C . ASP A 1 71 ? -8.869 13.507 6.313 1.00 57.31 71 ASP A C 1
ATOM 536 O O . ASP A 1 71 ? -8.561 13.935 5.206 1.00 57.31 71 ASP A O 1
ATOM 540 N N . ASP A 1 72 ? -10.138 13.195 6.610 1.00 60.22 72 ASP A N 1
ATOM 541 C CA . ASP A 1 72 ? -11.235 13.152 5.628 1.00 60.22 72 ASP A CA 1
ATOM 542 C C . ASP A 1 72 ? -11.721 14.568 5.226 1.00 60.22 72 ASP A C 1
ATOM 544 O O . ASP A 1 72 ? -12.094 14.816 4.079 1.00 60.22 72 ASP A O 1
ATOM 548 N N . SER A 1 73 ? -11.658 15.534 6.154 1.00 53.47 73 SER A N 1
ATOM 549 C CA . SER A 1 73 ? -11.939 16.959 5.888 1.00 53.47 73 SER A CA 1
ATOM 550 C C . SER A 1 73 ? -10.849 17.615 5.027 1.00 53.47 73 SER A C 1
ATOM 552 O O . SER A 1 73 ? -11.134 18.449 4.169 1.00 53.47 73 SER A O 1
ATOM 554 N N . THR A 1 74 ? -9.598 17.188 5.208 1.00 55.50 74 THR A N 1
ATOM 555 C CA . THR A 1 74 ? -8.445 17.607 4.406 1.00 55.50 74 THR A CA 1
ATOM 556 C C . THR A 1 74 ? -8.584 17.052 2.992 1.00 55.50 74 THR A C 1
ATOM 558 O O . THR A 1 74 ? -8.436 17.813 2.049 1.00 55.50 74 THR A O 1
ATOM 561 N N . THR A 1 75 ? -9.005 15.795 2.807 1.00 53.06 75 THR A N 1
ATOM 562 C CA . THR A 1 75 ? -9.321 15.237 1.477 1.00 53.06 75 THR A CA 1
ATOM 563 C C . THR A 1 75 ? -10.429 16.011 0.757 1.00 53.06 75 THR A C 1
ATOM 565 O O . THR A 1 75 ? -10.302 16.304 -0.430 1.00 53.06 75 THR A O 1
ATOM 568 N N . TRP A 1 76 ? -11.492 16.399 1.467 1.00 52.25 76 TRP A N 1
ATOM 569 C CA . TRP A 1 76 ? -12.600 17.162 0.881 1.00 52.25 76 TRP A CA 1
ATOM 570 C C . TRP A 1 76 ? -12.259 18.634 0.589 1.00 52.25 76 TRP A C 1
ATOM 572 O O . TRP A 1 76 ? -12.864 19.226 -0.301 1.00 52.25 76 TRP A O 1
ATOM 582 N N . ARG A 1 77 ? -11.295 19.240 1.304 1.00 49.75 77 ARG A N 1
ATOM 583 C CA . ARG A 1 77 ? -10.953 20.674 1.170 1.00 49.75 77 ARG A CA 1
ATOM 584 C C . ARG A 1 77 ? -9.627 20.959 0.446 1.00 49.75 77 ARG A C 1
ATOM 586 O O . ARG A 1 77 ? -9.513 22.011 -0.173 1.00 49.75 77 ARG A O 1
ATOM 593 N N . PHE A 1 78 ? -8.654 20.043 0.442 1.00 48.84 78 PHE A N 1
ATOM 594 C CA . PHE A 1 78 ? -7.412 20.173 -0.347 1.00 48.84 78 PHE A CA 1
ATOM 595 C C . PHE A 1 78 ? -7.594 19.796 -1.821 1.00 48.84 78 PHE A C 1
ATOM 597 O O . PHE A 1 78 ? -6.852 20.295 -2.664 1.00 48.84 78 PHE A O 1
ATOM 604 N N . GLY A 1 79 ? -8.599 18.979 -2.153 1.00 49.47 79 GLY A N 1
ATOM 605 C CA . GLY A 1 79 ? -8.927 18.623 -3.538 1.00 49.47 79 GLY A CA 1
ATOM 606 C C . GLY A 1 79 ? -9.420 19.792 -4.400 1.00 49.47 79 GLY A C 1
ATOM 607 O O . GLY A 1 79 ? -9.477 19.655 -5.611 1.00 49.47 79 GLY A O 1
ATOM 608 N N . VAL A 1 80 ? -9.740 20.951 -3.816 1.00 53.75 80 VAL A N 1
ATOM 609 C CA . VAL A 1 80 ? -10.043 22.170 -4.589 1.00 53.75 80 VAL A CA 1
ATOM 610 C C . VAL A 1 80 ? -8.790 23.042 -4.753 1.00 53.75 80 VAL A C 1
ATOM 612 O O . VAL A 1 80 ? -8.592 23.634 -5.802 1.00 53.75 80 VAL A O 1
ATOM 615 N N . HIS A 1 81 ? -7.884 23.058 -3.767 1.00 54.12 81 HIS A N 1
ATOM 616 C CA . HIS A 1 81 ? -6.697 23.926 -3.781 1.00 54.12 81 HIS A CA 1
ATOM 617 C C . HIS A 1 81 ? -5.484 23.356 -4.532 1.00 54.12 81 HIS A C 1
ATOM 619 O O . HIS A 1 81 ? -4.694 24.135 -5.050 1.00 54.12 81 HIS A O 1
ATOM 625 N N . ILE A 1 82 ? -5.305 22.028 -4.595 1.00 53.84 82 ILE A N 1
ATOM 626 C CA . ILE A 1 82 ? -4.164 21.416 -5.308 1.00 53.84 82 ILE A CA 1
ATOM 627 C C . ILE A 1 82 ? -4.365 21.406 -6.831 1.00 53.84 82 ILE A C 1
ATOM 629 O O . ILE A 1 82 ? -3.394 21.530 -7.573 1.00 53.84 82 ILE A O 1
ATOM 633 N N . TYR A 1 83 ? -5.614 21.286 -7.294 1.00 55.81 83 TYR A N 1
ATOM 634 C CA . TYR A 1 83 ? -5.945 21.247 -8.724 1.00 55.81 83 TYR A CA 1
ATOM 635 C C . TYR A 1 83 ? -6.174 22.641 -9.329 1.00 55.81 83 TYR A C 1
ATOM 637 O O . TYR A 1 83 ? -6.139 22.773 -10.548 1.00 55.81 83 TYR A O 1
ATOM 645 N N . ASP A 1 84 ? -6.348 23.678 -8.500 1.00 56.25 84 ASP A N 1
ATOM 646 C CA . ASP A 1 84 ? -6.440 25.083 -8.934 1.00 56.25 84 ASP A CA 1
ATOM 647 C C . ASP A 1 84 ? -5.080 25.809 -8.899 1.00 56.25 84 ASP A C 1
ATOM 649 O O . ASP A 1 84 ? -4.983 27.033 -8.987 1.00 56.25 84 ASP A O 1
ATOM 653 N N . ILE A 1 85 ? -3.976 25.062 -8.784 1.00 60.75 85 ILE A N 1
ATOM 654 C CA . ILE A 1 85 ? -2.657 25.629 -9.052 1.00 60.75 85 ILE A CA 1
ATOM 655 C C . ILE A 1 85 ? -2.473 25.662 -10.565 1.00 60.75 85 ILE A C 1
ATOM 657 O O . ILE A 1 85 ? -2.112 24.676 -11.211 1.00 60.75 85 ILE A O 1
ATOM 661 N N . ARG A 1 86 ? -2.710 26.837 -11.145 1.00 60.25 86 ARG A N 1
ATOM 662 C CA . ARG A 1 86 ? -2.377 27.115 -12.540 1.00 60.25 86 ARG A CA 1
ATOM 663 C C . ARG A 1 86 ? -0.882 26.850 -12.739 1.00 60.25 86 ARG A C 1
ATOM 665 O O . ARG A 1 86 ? -0.053 27.455 -12.062 1.00 60.25 86 ARG A O 1
ATOM 672 N N . ALA A 1 87 ? -0.525 25.978 -13.683 1.00 59.34 87 ALA A N 1
ATOM 673 C CA . ALA A 1 87 ? 0.872 25.621 -13.962 1.00 59.34 87 ALA A CA 1
ATOM 674 C C . ALA A 1 87 ? 1.780 26.852 -14.188 1.00 59.34 87 ALA A C 1
ATOM 676 O O . ALA A 1 87 ? 2.969 26.814 -13.882 1.00 59.34 87 ALA A O 1
ATOM 677 N N . THR A 1 88 ? 1.215 27.973 -14.649 1.00 60.16 88 THR A N 1
ATOM 678 C CA . THR A 1 88 ? 1.913 29.253 -14.834 1.00 60.16 88 THR A CA 1
ATOM 679 C C . THR A 1 88 ? 2.414 29.882 -13.528 1.00 60.16 88 THR A C 1
ATOM 681 O O . THR A 1 88 ? 3.481 30.488 -13.532 1.00 60.16 88 THR A O 1
ATOM 684 N N . GLU A 1 89 ? 1.705 29.714 -12.407 1.00 61.78 89 GLU A N 1
ATOM 685 C CA . GLU A 1 89 ? 2.136 30.214 -11.089 1.00 61.78 89 GLU A CA 1
ATOM 686 C C . GLU A 1 89 ? 3.323 29.402 -10.548 1.00 61.78 89 GLU A C 1
ATOM 688 O O . GLU A 1 89 ? 4.268 29.965 -9.995 1.00 61.78 89 GLU A O 1
ATOM 693 N N . ILE A 1 90 ? 3.348 28.085 -10.788 1.00 63.09 90 ILE A N 1
ATOM 694 C CA . ILE A 1 90 ? 4.485 27.222 -10.419 1.00 63.09 90 ILE A CA 1
ATOM 695 C C . ILE A 1 90 ? 5.740 27.623 -11.203 1.00 63.09 90 ILE A C 1
ATOM 697 O O . ILE A 1 90 ? 6.813 27.756 -10.616 1.00 63.09 90 ILE A O 1
ATOM 701 N N . ILE A 1 91 ? 5.611 27.843 -12.516 1.00 63.22 91 ILE A N 1
ATOM 702 C CA . ILE A 1 91 ? 6.743 28.169 -13.400 1.00 63.22 91 ILE A CA 1
ATOM 703 C C . ILE A 1 91 ? 7.352 29.534 -13.046 1.00 63.22 91 ILE A C 1
ATOM 705 O O . ILE A 1 91 ? 8.572 29.680 -13.049 1.00 63.22 91 ILE A O 1
ATOM 709 N N . ASN A 1 92 ? 6.527 30.522 -12.692 1.00 62.06 92 ASN A N 1
ATOM 710 C CA . ASN A 1 92 ? 7.007 31.862 -12.341 1.00 62.06 92 ASN A CA 1
ATOM 711 C C . ASN A 1 92 ? 7.587 31.941 -10.918 1.00 62.06 92 ASN A C 1
ATOM 713 O O . ASN A 1 92 ? 8.492 32.741 -10.671 1.00 62.06 92 ASN A O 1
ATOM 717 N N . THR A 1 93 ? 7.110 31.097 -9.995 1.00 61.75 93 THR A N 1
ATOM 718 C CA . THR A 1 93 ? 7.615 31.032 -8.610 1.00 61.75 93 THR A CA 1
ATOM 719 C C . THR A 1 93 ? 8.903 30.206 -8.511 1.00 61.75 93 THR A C 1
ATOM 721 O O . THR A 1 93 ? 9.796 30.520 -7.724 1.00 61.75 93 THR A O 1
ATOM 724 N N . LEU A 1 94 ? 9.056 29.182 -9.358 1.00 61.31 94 LEU A N 1
ATOM 725 C CA . LEU A 1 94 ? 10.288 28.412 -9.506 1.00 61.31 94 LEU A CA 1
ATOM 726 C C . LEU A 1 94 ? 11.187 29.052 -10.573 1.00 61.31 94 LEU A C 1
ATOM 728 O O . LEU A 1 94 ? 11.343 28.523 -11.672 1.00 61.31 94 LEU A O 1
ATOM 732 N N . LYS A 1 95 ? 11.888 30.139 -10.222 1.00 49.78 95 LYS A N 1
ATOM 733 C CA . LYS A 1 95 ? 13.157 30.509 -10.888 1.00 49.78 95 LYS A CA 1
ATOM 734 C C . LYS A 1 95 ? 14.226 29.439 -10.587 1.00 49.78 95 LYS A C 1
ATOM 736 O O . LYS A 1 95 ? 15.216 29.693 -9.908 1.00 49.78 95 LYS A O 1
ATOM 741 N N . GLY A 1 96 ? 13.993 28.208 -11.030 1.00 61.19 96 GLY A N 1
ATOM 742 C CA . GLY A 1 96 ? 14.871 27.059 -10.854 1.00 61.19 96 GLY A CA 1
ATOM 743 C C . GLY A 1 96 ? 15.517 26.669 -12.177 1.00 61.19 96 GLY A C 1
ATOM 744 O O . GLY A 1 96 ? 14.877 26.707 -13.225 1.00 61.19 96 GLY A O 1
ATOM 745 N N . LYS A 1 97 ? 16.796 26.282 -12.143 1.00 61.84 97 LYS A N 1
ATOM 746 C CA . LYS A 1 97 ? 17.462 25.658 -13.297 1.00 61.84 97 LYS A CA 1
ATOM 747 C C . LYS A 1 97 ? 16.710 24.381 -13.684 1.00 61.84 97 LYS A C 1
ATOM 749 O O . LYS A 1 97 ? 16.283 23.647 -12.794 1.00 61.84 97 LYS A O 1
ATOM 754 N N . CYS A 1 98 ? 16.585 24.116 -14.988 1.00 62.03 98 CYS A N 1
ATOM 755 C CA . CYS A 1 98 ? 15.952 22.908 -15.517 1.00 62.03 98 CYS A CA 1
ATOM 756 C C . CYS A 1 98 ? 16.485 21.667 -14.790 1.00 62.03 98 CYS A C 1
ATOM 758 O O . CYS A 1 98 ? 17.670 21.338 -14.880 1.00 62.03 98 CYS A O 1
ATOM 760 N N . MET A 1 99 ? 15.609 21.010 -14.033 1.00 61.19 99 MET A N 1
ATOM 761 C CA . MET A 1 99 ? 15.941 19.785 -13.324 1.00 61.19 99 MET A CA 1
ATOM 762 C C . MET A 1 99 ? 15.969 18.653 -14.345 1.00 61.19 99 MET A C 1
ATOM 764 O O . MET A 1 99 ? 15.046 18.519 -15.145 1.00 61.19 99 MET A O 1
ATOM 768 N N . SER A 1 100 ? 17.047 17.870 -14.356 1.00 61.25 100 SER A N 1
ATOM 769 C CA . SER A 1 100 ? 17.182 16.763 -15.302 1.00 61.25 100 SER A CA 1
ATOM 770 C C . SER A 1 100 ? 15.986 15.817 -15.173 1.00 61.25 100 SER A C 1
ATOM 772 O O . SER A 1 100 ? 15.667 15.372 -14.067 1.00 61.25 100 SER A O 1
ATOM 774 N N . TYR A 1 101 ? 15.356 15.486 -16.302 1.00 63.09 101 TYR A N 1
ATOM 775 C CA . TYR A 1 101 ? 14.256 14.517 -16.374 1.00 63.09 101 TYR A CA 1
ATOM 776 C C . TYR A 1 101 ? 14.647 13.167 -15.755 1.00 63.09 101 TYR A C 1
ATOM 778 O O . TYR A 1 101 ? 13.820 12.489 -15.157 1.00 63.09 101 TYR A O 1
ATOM 786 N N . ALA A 1 102 ? 15.934 12.818 -15.810 1.00 64.94 102 ALA A N 1
ATOM 787 C CA . ALA A 1 102 ? 16.465 11.623 -15.175 1.00 64.94 102 ALA A CA 1
ATOM 788 C C . ALA A 1 102 ? 16.690 11.774 -13.663 1.00 64.94 102 ALA A C 1
ATOM 790 O O . ALA A 1 102 ? 16.742 10.768 -12.982 1.00 64.94 102 ALA A O 1
ATOM 791 N N . ALA A 1 103 ? 16.836 12.981 -13.106 1.00 67.88 103 ALA A N 1
ATOM 792 C CA . ALA A 1 103 ? 17.110 13.173 -11.675 1.00 67.88 103 ALA A CA 1
ATOM 793 C C . ALA A 1 103 ? 15.830 13.223 -10.824 1.00 67.88 103 ALA A C 1
ATOM 795 O O . ALA A 1 103 ? 15.822 12.783 -9.673 1.00 67.88 103 ALA A O 1
ATOM 796 N N . PHE A 1 104 ? 14.740 13.738 -11.394 1.00 76.25 104 PHE A N 1
ATOM 797 C CA . PHE A 1 104 ? 13.475 13.910 -10.681 1.00 76.25 104 PHE A CA 1
ATOM 798 C C . PHE A 1 104 ? 12.859 12.583 -10.177 1.00 76.25 104 PHE A C 1
ATOM 800 O O . PHE A 1 104 ? 12.543 12.511 -8.987 1.00 76.25 104 PHE A O 1
ATOM 807 N N . PRO A 1 105 ? 12.771 11.500 -10.985 1.00 71.31 105 PRO A N 1
ATOM 808 C CA . PRO A 1 105 ? 12.227 10.207 -10.550 1.00 71.31 105 PRO A CA 1
ATOM 809 C C . PRO A 1 105 ? 13.023 9.561 -9.408 1.00 71.31 105 PRO A C 1
ATOM 811 O O . PRO A 1 105 ? 12.467 8.873 -8.552 1.00 71.31 105 PRO A O 1
ATOM 814 N N . TRP A 1 106 ? 14.331 9.810 -9.363 1.00 77.38 106 TRP A N 1
ATOM 815 C CA . TRP A 1 106 ? 15.216 9.249 -8.346 1.00 77.38 106 TRP A CA 1
ATOM 816 C C . TRP A 1 106 ? 15.033 9.945 -7.006 1.00 77.38 106 TRP A C 1
ATOM 818 O O . TRP A 1 106 ? 14.910 9.280 -5.980 1.00 77.38 106 TRP A O 1
ATOM 828 N N . ALA A 1 107 ? 14.960 11.278 -7.020 1.00 80.56 107 ALA A N 1
ATOM 829 C CA . ALA A 1 107 ? 14.728 12.060 -5.814 1.00 80.56 107 ALA A CA 1
ATOM 830 C C . ALA A 1 107 ? 13.374 11.713 -5.174 1.00 80.56 107 ALA A C 1
ATOM 832 O O . ALA A 1 107 ? 13.309 11.479 -3.966 1.00 80.56 107 ALA A O 1
ATOM 833 N N . THR A 1 108 ? 12.309 11.608 -5.980 1.00 81.19 108 THR A N 1
ATOM 834 C CA . THR A 1 108 ? 10.986 11.210 -5.469 1.00 81.19 108 THR A CA 1
ATOM 835 C C . THR A 1 108 ? 10.975 9.768 -4.961 1.00 81.19 108 THR A C 1
ATOM 837 O O . THR A 1 108 ? 10.439 9.520 -3.883 1.00 81.19 108 THR A O 1
ATOM 840 N N . GLY A 1 109 ? 11.637 8.833 -5.654 1.00 79.12 109 GLY A N 1
ATOM 841 C CA . GLY A 1 109 ? 11.727 7.435 -5.225 1.00 79.12 109 GLY A CA 1
ATOM 842 C C . GLY A 1 109 ? 12.433 7.265 -3.876 1.00 79.12 109 GLY A C 1
ATOM 843 O O . GLY A 1 109 ? 11.916 6.587 -2.991 1.00 79.12 109 GLY A O 1
ATOM 844 N N . ILE A 1 110 ? 13.571 7.940 -3.680 1.00 83.75 110 ILE A N 1
ATOM 845 C CA . ILE A 1 110 ? 14.321 7.903 -2.413 1.00 83.75 110 ILE A CA 1
ATOM 846 C C . ILE A 1 110 ? 13.497 8.514 -1.277 1.00 83.75 110 ILE A C 1
ATOM 848 O O . ILE A 1 110 ? 13.422 7.941 -0.190 1.00 83.75 110 ILE A O 1
ATOM 852 N N . PHE A 1 111 ? 12.859 9.662 -1.521 1.00 85.38 111 PHE A N 1
ATOM 853 C CA . PHE A 1 111 ? 12.050 10.331 -0.505 1.00 85.38 111 PHE A CA 1
ATOM 854 C C . PHE A 1 111 ? 10.852 9.478 -0.072 1.00 85.38 111 PHE A C 1
ATOM 856 O O . PHE A 1 111 ? 10.559 9.380 1.122 1.00 85.38 111 PHE A O 1
ATOM 863 N N . ASN A 1 112 ? 10.194 8.820 -1.030 1.00 82.56 112 ASN A N 1
ATOM 864 C CA . ASN A 1 112 ? 9.079 7.923 -0.751 1.00 82.56 112 ASN A CA 1
ATOM 865 C C . ASN A 1 112 ? 9.537 6.719 0.088 1.00 82.56 112 ASN A C 1
ATOM 867 O O . ASN A 1 112 ? 8.941 6.425 1.119 1.00 82.56 112 ASN A O 1
ATOM 871 N N . MET A 1 113 ? 10.674 6.114 -0.272 1.00 84.12 113 MET A N 1
ATOM 872 C CA . MET A 1 113 ? 11.233 4.977 0.462 1.00 84.12 113 MET A CA 1
ATOM 873 C C . MET A 1 113 ? 11.605 5.336 1.910 1.00 84.12 113 MET A C 1
ATOM 875 O O . MET A 1 113 ? 11.304 4.583 2.834 1.00 84.12 113 MET A O 1
ATOM 879 N N . ILE A 1 114 ? 12.222 6.501 2.139 1.00 87.56 114 ILE A N 1
ATOM 880 C CA . ILE A 1 114 ? 12.536 6.984 3.497 1.00 87.56 114 ILE A CA 1
ATOM 881 C C . ILE A 1 114 ? 11.250 7.225 4.299 1.00 87.56 114 ILE A C 1
ATOM 883 O O . ILE A 1 114 ? 11.180 6.867 5.478 1.00 87.56 114 ILE A O 1
ATOM 887 N N . SER A 1 115 ? 10.235 7.814 3.664 1.00 86.25 115 SER A N 1
ATOM 888 C CA . SER A 1 115 ? 8.948 8.105 4.303 1.00 86.25 115 SER A CA 1
ATOM 889 C C . SER A 1 115 ? 8.242 6.829 4.769 1.00 86.25 115 SER A C 1
ATOM 891 O O . SER A 1 115 ? 7.737 6.795 5.893 1.00 86.25 115 SER A O 1
ATOM 893 N N . ASP A 1 116 ? 8.291 5.758 3.972 1.00 84.19 116 ASP A N 1
ATOM 894 C CA . ASP A 1 116 ? 7.726 4.450 4.326 1.00 84.19 116 ASP A CA 1
ATOM 895 C C . ASP A 1 116 ? 8.366 3.877 5.606 1.00 84.19 116 ASP A C 1
ATOM 897 O O . ASP A 1 116 ? 7.664 3.474 6.539 1.00 84.19 116 ASP A O 1
ATOM 901 N N . PHE A 1 117 ? 9.702 3.906 5.707 1.00 85.38 117 PHE A N 1
ATOM 902 C CA . PHE A 1 117 ? 10.416 3.447 6.907 1.00 85.38 117 PHE A CA 1
ATOM 903 C C . PHE A 1 117 ? 10.132 4.318 8.133 1.00 85.38 117 PHE A C 1
ATOM 905 O O . PHE A 1 117 ? 10.003 3.798 9.243 1.00 85.38 117 PHE A O 1
ATOM 912 N N . TYR A 1 118 ? 10.014 5.635 7.950 1.00 88.06 118 TYR A N 1
ATOM 913 C CA . TYR A 1 118 ? 9.718 6.557 9.043 1.00 88.06 118 TYR A CA 1
ATOM 914 C C . TYR A 1 118 ? 8.330 6.301 9.645 1.00 88.06 118 TYR A C 1
ATOM 916 O O . TYR A 1 118 ? 8.188 6.196 10.866 1.00 88.06 118 TYR A O 1
ATOM 924 N N . ILE A 1 119 ? 7.311 6.128 8.797 1.00 84.69 119 ILE A N 1
ATOM 925 C CA . ILE A 1 119 ? 5.939 5.821 9.231 1.00 84.69 119 ILE A CA 1
ATOM 926 C C . ILE A 1 119 ? 5.893 4.477 9.970 1.00 84.69 119 ILE A C 1
ATOM 928 O O . ILE A 1 119 ? 5.197 4.348 10.979 1.00 84.69 119 ILE A O 1
ATOM 932 N N . LEU A 1 120 ? 6.671 3.492 9.513 1.00 83.50 120 LEU A N 1
ATOM 933 C CA . LEU A 1 120 ? 6.782 2.178 10.145 1.00 83.50 120 LEU A CA 1
ATOM 934 C C . LEU A 1 120 ? 7.509 2.223 11.501 1.00 83.50 120 LEU A C 1
ATOM 936 O O . LEU A 1 120 ? 7.145 1.491 12.424 1.00 83.50 120 LEU A O 1
ATOM 940 N N . ALA A 1 121 ? 8.498 3.107 11.648 1.00 84.81 121 ALA A N 1
ATOM 941 C CA . ALA A 1 121 ? 9.242 3.318 12.889 1.00 84.81 121 ALA A CA 1
ATOM 942 C C . ALA A 1 121 ? 8.445 4.084 13.957 1.00 84.81 121 ALA A C 1
ATOM 944 O O . ALA A 1 121 ? 8.675 3.890 15.148 1.00 84.81 121 ALA A O 1
ATOM 945 N N . LEU A 1 122 ? 7.489 4.927 13.566 1.00 85.12 122 LEU A N 1
ATOM 946 C CA . LEU A 1 122 ? 6.749 5.798 14.483 1.00 85.12 122 LEU A CA 1
ATOM 947 C C . LEU A 1 122 ? 5.975 5.052 15.602 1.00 85.12 122 LEU A C 1
ATOM 949 O O . LEU A 1 122 ? 6.068 5.465 16.760 1.00 85.12 122 LEU A O 1
ATOM 953 N N . PRO A 1 123 ? 5.246 3.946 15.340 1.00 80.06 123 PRO A N 1
ATOM 954 C CA . PRO A 1 123 ? 4.521 3.219 16.386 1.00 80.06 123 PRO A CA 1
ATOM 955 C C . PRO A 1 123 ? 5.377 2.204 17.169 1.00 80.06 123 PRO A C 1
ATOM 957 O O . PRO A 1 123 ? 4.937 1.733 18.220 1.00 80.06 123 PRO A O 1
ATOM 960 N N . LEU A 1 124 ? 6.582 1.859 16.702 1.00 82.50 124 LEU A N 1
ATOM 961 C CA . LEU A 1 124 ? 7.441 0.812 17.285 1.00 82.50 124 LEU A CA 1
ATOM 962 C C . LEU A 1 124 ? 7.881 1.090 18.741 1.00 82.50 124 LEU A C 1
ATOM 964 O O . LEU A 1 124 ? 7.709 0.205 19.586 1.00 82.50 124 LEU A O 1
ATOM 968 N N . PRO A 1 125 ? 8.413 2.282 19.089 1.00 81.38 125 PRO A N 1
ATOM 969 C CA . PRO A 1 125 ? 8.919 2.544 20.437 1.00 81.38 125 PRO A CA 1
ATOM 970 C C . PRO A 1 125 ? 7.847 2.447 21.540 1.00 81.38 125 PRO A C 1
ATOM 972 O O . PRO A 1 125 ? 8.124 1.826 22.570 1.00 81.38 125 PRO A O 1
ATOM 975 N N . PRO A 1 126 ? 6.620 2.985 21.363 1.00 80.81 126 PRO A N 1
ATOM 976 C CA . PRO A 1 126 ? 5.539 2.810 22.335 1.00 80.81 126 PRO A CA 1
ATOM 977 C C . PRO A 1 126 ? 5.092 1.352 22.503 1.00 80.81 126 PRO A C 1
ATOM 979 O O . PRO A 1 126 ? 4.760 0.936 23.611 1.00 80.81 126 PRO A O 1
ATOM 982 N N . ILE A 1 127 ? 5.089 0.570 21.417 1.00 79.75 127 ILE A N 1
ATOM 983 C CA . ILE A 1 127 ? 4.660 -0.836 21.425 1.00 79.75 127 ILE A CA 1
ATOM 984 C C . ILE A 1 127 ? 5.612 -1.708 22.247 1.00 79.75 127 ILE A C 1
ATOM 986 O O . ILE A 1 127 ? 5.152 -2.565 22.999 1.00 79.75 127 ILE A O 1
ATOM 990 N N . LEU A 1 128 ? 6.925 -1.487 22.132 1.00 77.38 128 LEU A N 1
ATOM 991 C CA . LEU A 1 128 ? 7.930 -2.304 22.821 1.00 77.38 128 LEU A CA 1
ATOM 992 C C . LEU A 1 128 ? 7.946 -2.087 24.340 1.00 77.38 128 LEU A C 1
ATOM 994 O O . LEU A 1 128 ? 8.399 -2.957 25.077 1.00 77.38 128 LEU A O 1
ATOM 998 N N . ARG A 1 129 ? 7.439 -0.945 24.816 1.00 79.44 129 ARG A N 1
ATOM 999 C CA . ARG A 1 129 ? 7.415 -0.594 26.244 1.00 79.44 129 ARG A CA 1
ATOM 1000 C C . ARG A 1 129 ? 6.140 -1.028 26.970 1.00 79.44 129 ARG A C 1
ATOM 1002 O O . ARG A 1 129 ? 6.055 -0.849 28.181 1.00 79.44 129 ARG A O 1
ATOM 1009 N N . LEU A 1 130 ? 5.148 -1.576 26.264 1.00 76.44 130 LEU A N 1
ATOM 1010 C CA . LEU A 1 130 ? 3.824 -1.837 26.827 1.00 76.44 130 LEU A CA 1
ATOM 1011 C C . LEU A 1 130 ? 3.552 -3.341 26.980 1.00 76.44 130 LEU A C 1
ATOM 1013 O O . LEU A 1 130 ? 3.428 -4.074 26.000 1.00 76.44 130 LEU A O 1
ATOM 1017 N N . ASN A 1 131 ? 3.421 -3.796 28.228 1.00 76.69 131 ASN A N 1
ATOM 1018 C CA . ASN A 1 131 ? 3.170 -5.198 28.564 1.00 76.69 131 ASN A CA 1
ATOM 1019 C C . ASN A 1 131 ? 1.694 -5.565 28.289 1.00 76.69 131 ASN A C 1
ATOM 1021 O O . ASN A 1 131 ? 0.819 -5.350 29.126 1.00 76.69 131 ASN A O 1
ATOM 1025 N N . MET A 1 132 ? 1.402 -6.041 27.074 1.00 77.31 132 MET A N 1
ATOM 1026 C CA . MET A 1 132 ? 0.040 -6.298 26.579 1.00 77.31 132 MET A CA 1
ATOM 1027 C C . MET A 1 132 ? -0.289 -7.801 26.488 1.00 77.31 132 MET A C 1
ATOM 1029 O O . MET A 1 132 ? 0.592 -8.603 26.172 1.00 77.31 132 MET A O 1
ATOM 1033 N N . PRO A 1 133 ? -1.572 -8.194 26.643 1.00 80.75 133 PRO A N 1
ATOM 1034 C CA . PRO A 1 133 ? -2.016 -9.574 26.445 1.00 80.75 133 PRO A CA 1
ATOM 1035 C C . PRO A 1 133 ? -1.840 -10.042 24.989 1.00 80.75 133 PRO A C 1
ATOM 1037 O O . PRO A 1 133 ? -1.959 -9.264 24.035 1.00 80.75 133 PRO A O 1
ATOM 1040 N N . LEU A 1 134 ? -1.605 -11.348 24.820 1.00 77.62 134 LEU A N 1
ATOM 1041 C CA . LEU A 1 134 ? -1.146 -11.990 23.577 1.00 77.62 134 LEU A CA 1
ATOM 1042 C C . LEU A 1 134 ? -2.032 -11.693 22.349 1.00 77.62 134 LEU A C 1
ATOM 1044 O O . LEU A 1 134 ? -1.518 -11.448 21.259 1.00 77.62 134 LEU A O 1
ATOM 1048 N N . GLY A 1 135 ? -3.356 -11.606 22.528 1.00 76.00 135 GLY A N 1
ATOM 1049 C CA . GLY A 1 135 ? -4.290 -11.282 21.439 1.00 76.00 135 GLY A CA 1
ATOM 1050 C C . GLY A 1 135 ? -4.144 -9.857 20.887 1.00 76.00 135 GLY A C 1
ATOM 1051 O O . GLY A 1 135 ? -4.298 -9.626 19.687 1.00 76.00 135 GLY A O 1
ATOM 1052 N N . ARG A 1 136 ? -3.788 -8.884 21.734 1.00 77.31 136 ARG A N 1
ATOM 1053 C CA . ARG A 1 136 ? -3.551 -7.496 21.305 1.00 77.31 136 ARG A CA 1
ATOM 1054 C C . ARG A 1 136 ? -2.178 -7.342 20.659 1.00 77.31 136 ARG A C 1
ATOM 1056 O O . ARG A 1 136 ? -2.046 -6.619 19.675 1.00 77.31 136 ARG A O 1
ATOM 1063 N N . ARG A 1 137 ? -1.190 -8.086 21.166 1.00 81.75 137 ARG A N 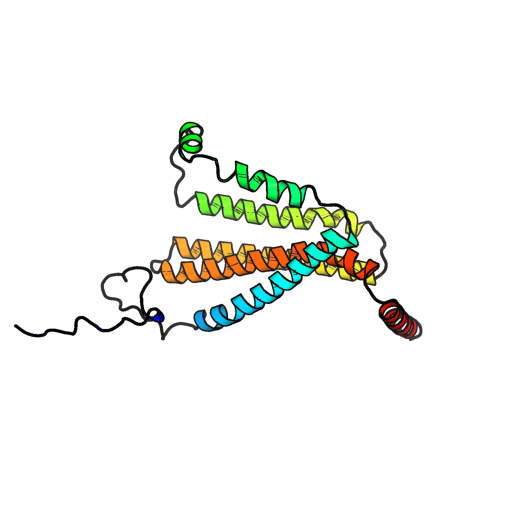1
ATOM 1064 C CA . ARG A 1 137 ? 0.153 -8.183 20.584 1.00 81.75 137 ARG A CA 1
ATOM 1065 C C . ARG A 1 137 ? 0.112 -8.729 19.156 1.00 81.75 137 ARG A C 1
ATOM 1067 O O . ARG A 1 137 ? 0.754 -8.153 18.286 1.00 81.75 137 ARG A O 1
ATOM 1074 N N . LEU A 1 138 ? -0.688 -9.766 18.893 1.00 81.00 138 LEU A N 1
ATOM 1075 C CA . LEU A 1 138 ? -0.815 -10.347 17.551 1.00 81.00 138 LEU A CA 1
ATOM 1076 C C . LEU A 1 138 ? -1.439 -9.370 16.538 1.00 81.00 138 LEU A C 1
ATOM 1078 O O . LEU A 1 138 ? -0.945 -9.245 15.422 1.00 81.00 138 LEU A O 1
ATOM 1082 N N . ARG A 1 139 ? -2.473 -8.614 16.938 1.00 81.12 139 ARG A N 1
ATOM 1083 C CA . ARG A 1 139 ? -3.084 -7.564 16.094 1.00 81.12 139 ARG A CA 1
ATOM 1084 C C . ARG A 1 139 ? -2.068 -6.501 15.694 1.00 81.12 139 ARG A C 1
ATOM 1086 O O . ARG A 1 139 ? -1.961 -6.153 14.524 1.00 81.12 139 ARG A O 1
ATOM 1093 N N . ILE A 1 140 ? -1.300 -6.017 16.660 1.00 83.88 140 ILE A N 1
ATOM 1094 C CA . ILE A 1 140 ? -0.267 -5.010 16.423 1.00 83.88 140 ILE A CA 1
ATOM 1095 C C . ILE A 1 140 ? 0.845 -5.568 15.521 1.00 83.88 140 ILE A C 1
ATOM 1097 O O . ILE A 1 140 ? 1.230 -4.914 14.554 1.00 83.88 140 ILE A O 1
ATOM 1101 N N . ALA A 1 141 ? 1.303 -6.796 15.785 1.00 83.81 141 ALA A N 1
ATOM 1102 C CA . ALA A 1 141 ? 2.306 -7.468 14.963 1.00 83.81 141 ALA A CA 1
ATOM 1103 C C . ALA A 1 141 ? 1.841 -7.650 13.508 1.00 83.81 141 ALA A C 1
ATOM 1105 O O . ALA A 1 141 ? 2.638 -7.474 12.592 1.00 83.81 141 ALA A O 1
ATOM 1106 N N . SER A 1 142 ? 0.551 -7.929 13.281 1.00 85.62 142 SER A N 1
ATOM 1107 C CA . SER A 1 142 ? 0.006 -8.068 11.924 1.00 85.62 142 SER A CA 1
ATOM 1108 C C . SER A 1 142 ? 0.062 -6.765 11.117 1.00 85.62 142 SER A C 1
ATOM 1110 O O . SER A 1 142 ? 0.448 -6.787 9.952 1.00 85.62 142 SER A O 1
ATOM 1112 N N . ILE A 1 143 ? -0.238 -5.619 11.741 1.00 86.44 143 ILE A N 1
ATOM 1113 C CA . ILE A 1 143 ? -0.165 -4.302 11.086 1.00 86.44 143 ILE A CA 1
ATOM 1114 C C . ILE A 1 143 ? 1.287 -3.977 10.731 1.00 86.44 143 ILE A C 1
ATOM 1116 O O . ILE A 1 143 ? 1.572 -3.516 9.630 1.00 86.44 143 ILE A O 1
ATOM 1120 N N . PHE A 1 144 ? 2.209 -4.264 11.649 1.00 86.75 144 PHE A N 1
ATOM 1121 C CA . PHE A 1 144 ? 3.633 -4.058 11.417 1.00 86.75 144 PHE A CA 1
ATOM 1122 C C . PHE A 1 144 ? 4.170 -4.938 10.277 1.00 86.75 144 PHE A C 1
ATOM 1124 O O . PHE A 1 144 ? 4.912 -4.458 9.424 1.00 86.75 144 PHE A O 1
ATOM 1131 N N . GLY A 1 145 ? 3.738 -6.203 10.210 1.00 87.62 145 GLY A N 1
ATOM 1132 C CA . GLY A 1 145 ? 4.077 -7.111 9.112 1.00 87.62 145 GLY A CA 1
ATOM 1133 C C . GLY A 1 145 ? 3.580 -6.618 7.748 1.00 87.62 145 GLY A C 1
ATOM 1134 O O . GLY A 1 145 ? 4.334 -6.647 6.779 1.00 87.62 145 GLY A O 1
ATOM 1135 N N . LEU A 1 146 ? 2.350 -6.098 7.675 1.00 88.19 146 LEU A N 1
ATOM 1136 C CA . LEU A 1 146 ? 1.813 -5.483 6.451 1.00 88.19 146 LEU A CA 1
ATOM 1137 C C . LEU A 1 146 ? 2.588 -4.217 6.049 1.00 88.19 146 LEU A C 1
ATOM 1139 O O . LEU A 1 146 ? 2.824 -3.984 4.863 1.00 88.19 146 LEU A O 1
ATOM 1143 N N . GLY A 1 147 ? 3.029 -3.424 7.027 1.00 87.38 147 GLY A N 1
ATOM 1144 C CA . GLY A 1 147 ? 3.900 -2.275 6.792 1.00 87.38 147 GLY A CA 1
ATOM 1145 C C . GLY A 1 147 ? 5.239 -2.677 6.171 1.00 87.38 147 GLY A C 1
ATOM 1146 O O . GLY A 1 147 ? 5.625 -2.122 5.147 1.00 87.38 147 GLY A O 1
ATOM 1147 N N . LEU A 1 148 ? 5.906 -3.698 6.722 1.00 88.19 148 LEU A N 1
ATOM 1148 C CA . LEU A 1 148 ? 7.166 -4.208 6.167 1.00 88.19 148 LEU A CA 1
ATOM 1149 C C . LEU A 1 148 ? 6.986 -4.733 4.740 1.00 88.19 148 LEU A C 1
ATOM 1151 O O . LEU A 1 148 ? 7.833 -4.495 3.883 1.00 88.19 148 LEU A O 1
ATOM 1155 N N . PHE A 1 149 ? 5.868 -5.409 4.470 1.00 88.50 149 PHE A N 1
ATOM 1156 C CA . PHE A 1 149 ? 5.544 -5.874 3.125 1.00 88.50 149 PHE A CA 1
ATOM 1157 C C . PHE A 1 149 ? 5.369 -4.706 2.139 1.00 88.50 149 PHE A C 1
ATOM 1159 O O . PHE A 1 149 ? 5.877 -4.770 1.022 1.00 88.50 149 PHE A O 1
ATOM 1166 N N . THR A 1 150 ? 4.754 -3.601 2.573 1.00 86.81 150 THR A N 1
ATOM 1167 C CA . THR A 1 150 ? 4.644 -2.370 1.766 1.00 86.81 150 THR A CA 1
ATOM 1168 C C . THR A 1 150 ? 6.031 -1.820 1.408 1.00 86.81 150 THR A C 1
ATOM 1170 O O . THR A 1 150 ? 6.293 -1.518 0.243 1.00 86.81 150 THR A O 1
ATOM 1173 N N . CYS A 1 151 ? 6.966 -1.784 2.365 1.00 87.56 151 CYS A N 1
ATOM 1174 C CA . CYS A 1 151 ? 8.344 -1.354 2.104 1.00 87.56 151 CYS A CA 1
ATOM 1175 C C . CYS A 1 151 ? 9.036 -2.233 1.049 1.00 87.56 151 CYS A C 1
ATOM 1177 O O . CYS A 1 151 ? 9.721 -1.711 0.172 1.00 87.56 151 CYS A O 1
ATOM 1179 N N . VAL A 1 152 ? 8.828 -3.555 1.084 1.00 88.56 152 VAL A N 1
ATOM 1180 C CA . VAL A 1 152 ? 9.375 -4.467 0.062 1.00 88.56 152 VAL A CA 1
ATOM 1181 C C . VAL A 1 152 ? 8.815 -4.132 -1.323 1.00 88.56 152 VAL A C 1
ATOM 1183 O O . VAL A 1 152 ? 9.581 -4.051 -2.281 1.00 88.56 152 VAL A O 1
ATOM 1186 N N . THR A 1 153 ? 7.507 -3.872 -1.441 1.00 85.94 153 THR A N 1
ATOM 1187 C CA . THR A 1 153 ? 6.904 -3.483 -2.731 1.00 85.94 153 THR A CA 1
ATOM 1188 C C . THR A 1 153 ? 7.444 -2.150 -3.265 1.00 85.94 153 THR A C 1
ATOM 1190 O O . THR A 1 153 ? 7.714 -2.039 -4.461 1.00 85.94 153 THR A O 1
ATOM 1193 N N . SER A 1 154 ? 7.697 -1.181 -2.377 1.00 85.62 154 SER A N 1
ATOM 1194 C CA . SER A 1 154 ? 8.290 0.128 -2.698 1.00 85.62 154 SER A CA 1
ATOM 1195 C C . SER A 1 154 ? 9.727 -0.018 -3.234 1.00 85.62 154 SER A C 1
ATOM 1197 O O . SER A 1 154 ? 10.078 0.558 -4.268 1.00 85.62 154 SER A O 1
ATOM 1199 N N . ILE A 1 155 ? 10.537 -0.895 -2.622 1.00 86.94 155 ILE A N 1
ATOM 1200 C CA . ILE A 1 155 ? 11.896 -1.224 -3.093 1.00 86.94 155 ILE A CA 1
ATOM 1201 C C . ILE A 1 155 ? 11.861 -1.879 -4.480 1.00 86.94 155 ILE A C 1
ATOM 1203 O O . ILE A 1 155 ? 12.620 -1.477 -5.364 1.00 86.94 155 ILE A O 1
ATOM 1207 N N . MET A 1 156 ? 10.980 -2.863 -4.695 1.00 85.75 156 MET A N 1
ATOM 1208 C CA . MET A 1 156 ? 10.874 -3.556 -5.988 1.00 85.75 156 MET A CA 1
ATOM 1209 C C . MET A 1 156 ? 10.506 -2.584 -7.111 1.00 85.75 156 MET A C 1
ATOM 1211 O O . MET A 1 156 ? 11.151 -2.584 -8.159 1.00 85.75 156 MET A O 1
ATOM 1215 N N . ARG A 1 157 ? 9.553 -1.676 -6.866 1.00 83.88 157 ARG A N 1
ATOM 1216 C CA . ARG A 1 157 ? 9.205 -0.617 -7.822 1.00 83.88 157 ARG A CA 1
ATOM 1217 C C . ARG A 1 157 ? 10.408 0.260 -8.169 1.00 83.88 157 ARG A C 1
ATOM 1219 O O . ARG A 1 157 ? 10.613 0.573 -9.340 1.00 83.88 157 ARG A O 1
ATOM 1226 N N . PHE A 1 158 ? 11.210 0.654 -7.178 1.00 82.69 158 PHE A N 1
ATOM 1227 C CA . PHE A 1 158 ? 12.400 1.477 -7.411 1.00 82.69 158 PHE A CA 1
ATOM 1228 C C . PHE A 1 158 ? 13.450 0.755 -8.272 1.00 82.69 158 PHE A C 1
ATOM 1230 O O . PHE A 1 158 ? 14.031 1.363 -9.172 1.00 82.69 158 PHE A O 1
ATOM 1237 N N . VAL A 1 159 ? 13.661 -0.549 -8.053 1.00 83.19 159 VAL A N 1
ATOM 1238 C CA . VAL A 1 159 ? 14.592 -1.366 -8.852 1.00 83.19 159 VAL A CA 1
ATOM 1239 C C . VAL A 1 159 ? 14.140 -1.472 -10.311 1.00 83.19 159 VAL A C 1
ATOM 1241 O O . VAL A 1 159 ? 14.950 -1.247 -11.210 1.00 83.19 159 VAL A O 1
ATOM 1244 N N . VAL A 1 160 ? 12.856 -1.743 -10.556 1.00 80.25 160 VAL A N 1
ATOM 1245 C CA . VAL A 1 160 ? 12.305 -1.838 -11.922 1.00 80.25 160 VAL A CA 1
ATOM 1246 C C . VAL A 1 160 ? 12.298 -0.467 -12.611 1.00 80.25 160 VAL A C 1
ATOM 1248 O O . VAL A 1 160 ? 12.650 -0.347 -13.782 1.00 80.25 160 VAL A O 1
ATOM 1251 N N . SER A 1 161 ? 12.011 0.609 -11.875 1.00 77.81 161 SER A N 1
ATOM 1252 C CA . SER A 1 161 ? 12.091 1.984 -12.395 1.00 77.81 161 SER A CA 1
ATOM 1253 C C . SER A 1 161 ? 13.515 2.367 -12.836 1.00 77.81 161 SER A C 1
ATOM 1255 O O . SER A 1 161 ? 13.710 3.116 -13.793 1.00 77.81 161 SER A O 1
ATOM 1257 N N . ARG A 1 162 ? 14.547 1.802 -12.195 1.00 77.12 162 ARG A N 1
ATOM 1258 C CA . ARG A 1 162 ? 15.938 1.971 -12.639 1.00 77.12 162 ARG A CA 1
ATOM 1259 C C . ARG A 1 162 ? 16.229 1.240 -13.953 1.00 77.12 162 ARG A C 1
ATOM 1261 O O . ARG A 1 162 ? 17.013 1.755 -14.748 1.00 77.12 162 ARG A O 1
ATOM 1268 N N . GLN A 1 163 ? 15.637 0.067 -14.166 1.00 73.62 163 GLN A N 1
ATOM 1269 C CA . GLN A 1 163 ? 15.762 -0.685 -15.421 1.00 73.62 163 GLN A CA 1
ATOM 1270 C C . GLN A 1 163 ? 15.082 0.076 -16.568 1.00 73.62 163 GLN A C 1
ATOM 1272 O O . GLN A 1 163 ? 15.700 0.300 -17.606 1.00 73.62 163 GLN A O 1
ATOM 1277 N N . TYR A 1 164 ? 13.913 0.673 -16.305 1.00 70.81 164 TYR A N 1
ATOM 1278 C CA . TYR A 1 164 ? 13.205 1.536 -17.259 1.00 70.81 164 TYR A CA 1
ATOM 1279 C C . TYR A 1 164 ? 14.076 2.669 -17.827 1.00 70.81 164 TYR A C 1
ATOM 1281 O O . TYR A 1 164 ? 13.979 3.003 -19.002 1.00 70.81 164 TYR A O 1
ATOM 1289 N N . ALA A 1 165 ? 14.962 3.259 -17.021 1.00 68.69 165 ALA A N 1
ATOM 1290 C CA . ALA A 1 165 ? 15.841 4.334 -17.482 1.00 68.69 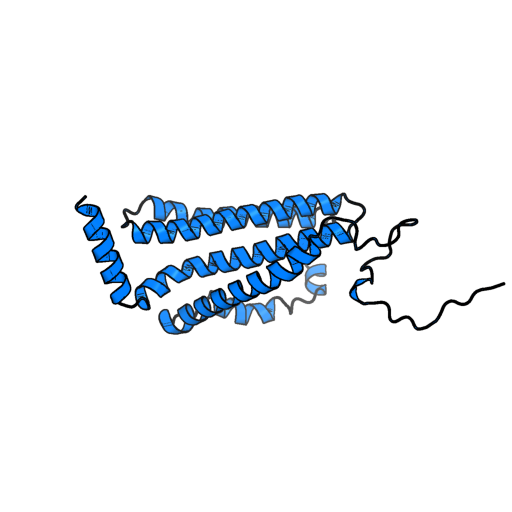165 ALA A CA 1
ATOM 1291 C C . ALA A 1 165 ? 16.966 3.866 -18.431 1.00 68.69 165 ALA A C 1
ATOM 1293 O O . ALA A 1 165 ? 17.654 4.708 -19.009 1.00 68.69 165 ALA A O 1
ATOM 1294 N N . ARG A 1 166 ? 17.201 2.553 -18.553 1.00 67.88 166 ARG A N 1
ATOM 1295 C CA . ARG A 1 166 ? 18.340 1.973 -19.278 1.00 67.88 166 ARG A CA 1
ATOM 1296 C C . ARG A 1 166 ? 17.929 1.104 -20.470 1.00 67.88 166 ARG A C 1
ATOM 1298 O O . ARG A 1 166 ? 18.748 0.942 -21.371 1.00 67.88 166 ARG A O 1
ATOM 1305 N N . ASP A 1 167 ? 16.704 0.581 -20.480 1.00 70.12 167 ASP A N 1
ATOM 1306 C CA . ASP A 1 167 ? 16.239 -0.360 -21.499 1.00 70.12 167 ASP A CA 1
ATOM 1307 C C . ASP A 1 167 ? 15.606 0.328 -22.730 1.00 70.12 167 ASP A C 1
ATOM 1309 O O . ASP A 1 167 ? 14.851 1.301 -22.586 1.00 70.12 167 ASP A O 1
ATOM 1313 N N . PRO A 1 168 ? 15.887 -0.177 -23.951 1.00 64.44 168 PRO A N 1
ATOM 1314 C CA . PRO A 1 168 ? 15.334 0.355 -25.198 1.00 64.44 168 PRO A CA 1
ATOM 1315 C C . PRO A 1 168 ? 13.832 0.059 -25.365 1.00 64.44 168 PRO A C 1
ATOM 1317 O O . PRO A 1 168 ? 13.123 0.855 -25.980 1.00 64.44 168 PRO A O 1
ATOM 1320 N N . ASP A 1 169 ? 13.321 -1.015 -24.755 1.00 66.06 169 ASP A N 1
ATOM 1321 C CA . ASP A 1 169 ? 11.905 -1.407 -24.795 1.00 66.06 169 ASP A CA 1
ATOM 1322 C C . ASP A 1 169 ? 11.096 -0.740 -23.671 1.00 66.06 169 ASP A C 1
ATOM 1324 O O . ASP A 1 169 ? 10.530 -1.381 -22.780 1.00 66.06 169 ASP A O 1
ATOM 1328 N N . GLN A 1 170 ? 11.031 0.594 -23.725 1.00 66.88 170 GLN A N 1
ATOM 1329 C CA . GLN A 1 170 ? 10.369 1.451 -22.731 1.00 66.88 170 GLN A CA 1
ATOM 1330 C C . GLN A 1 170 ? 8.936 0.983 -22.407 1.00 66.88 170 GLN A C 1
ATOM 1332 O O . GLN A 1 170 ? 8.528 0.962 -21.249 1.00 66.88 170 GLN A O 1
ATOM 1337 N N . THR A 1 171 ? 8.157 0.576 -23.412 1.00 71.75 171 THR A N 1
ATOM 1338 C CA . THR A 1 171 ? 6.743 0.195 -23.247 1.00 71.75 171 THR A CA 1
ATOM 1339 C C . THR A 1 171 ? 6.560 -1.048 -22.377 1.00 71.75 171 THR A C 1
ATOM 1341 O O . THR A 1 171 ? 5.614 -1.121 -21.590 1.00 71.75 171 THR A O 1
ATOM 1344 N N . TYR A 1 172 ? 7.467 -2.016 -22.494 1.00 68.06 172 TYR A N 1
ATOM 1345 C CA . TYR A 1 172 ? 7.397 -3.267 -21.750 1.00 68.06 172 TYR A CA 1
ATOM 1346 C C . TYR A 1 172 ? 7.784 -3.057 -20.283 1.00 68.06 172 TYR A C 1
ATOM 1348 O O . TYR A 1 172 ? 7.033 -3.424 -19.377 1.00 68.06 172 TYR A O 1
ATOM 1356 N N . VAL A 1 173 ? 8.896 -2.357 -20.044 1.00 72.06 173 VAL A N 1
ATOM 1357 C CA . VAL A 1 173 ? 9.355 -2.068 -18.680 1.00 72.06 173 VAL A CA 1
ATOM 1358 C C . VAL A 1 173 ? 8.403 -1.095 -17.969 1.00 72.06 173 VAL A C 1
ATOM 1360 O O . VAL A 1 173 ? 8.150 -1.239 -16.774 1.00 72.06 173 VAL A O 1
ATOM 1363 N N . ALA A 1 174 ? 7.772 -0.158 -18.689 1.00 74.25 174 ALA A N 1
ATOM 1364 C CA . ALA A 1 174 ? 6.727 0.707 -18.131 1.00 74.25 174 ALA A CA 1
ATOM 1365 C C . ALA A 1 174 ? 5.525 -0.085 -17.593 1.00 74.25 174 ALA A C 1
ATOM 1367 O O . ALA A 1 174 ? 4.997 0.247 -16.529 1.00 74.25 174 ALA A O 1
ATOM 1368 N N . ALA A 1 175 ? 5.092 -1.137 -18.295 1.00 76.06 175 ALA A N 1
ATOM 1369 C CA . ALA A 1 175 ? 3.993 -1.984 -17.839 1.00 76.06 175 ALA A CA 1
ATOM 1370 C C . ALA A 1 175 ? 4.340 -2.706 -16.526 1.00 76.06 175 ALA A C 1
ATOM 1372 O O . ALA A 1 175 ? 3.489 -2.830 -15.639 1.00 76.06 175 ALA A O 1
ATOM 1373 N N . GLU A 1 176 ? 5.598 -3.120 -16.365 1.00 77.69 176 GLU A N 1
ATOM 1374 C CA . GLU A 1 176 ? 6.090 -3.710 -15.122 1.00 77.69 176 GLU A CA 1
ATOM 1375 C C . GLU A 1 176 ? 6.148 -2.682 -13.979 1.00 77.69 176 GLU A C 1
ATOM 1377 O O . GLU A 1 176 ? 5.666 -2.952 -12.876 1.00 77.69 176 GLU A O 1
ATOM 1382 N N . VAL A 1 177 ? 6.639 -1.463 -14.238 1.00 81.81 177 VAL A N 1
ATOM 1383 C CA . VAL A 1 177 ? 6.626 -0.366 -13.251 1.00 81.81 177 VAL A CA 1
ATOM 1384 C C . VAL A 1 177 ? 5.199 -0.068 -12.779 1.00 81.81 177 VAL A C 1
ATOM 1386 O O . VAL A 1 177 ? 4.958 0.085 -11.576 1.00 81.81 177 VAL A O 1
ATOM 1389 N N . LEU A 1 178 ? 4.232 -0.016 -13.699 1.00 81.62 178 LEU A N 1
ATOM 1390 C CA . LEU A 1 178 ? 2.821 0.200 -13.370 1.00 81.62 178 LEU A CA 1
ATOM 1391 C C . LEU A 1 178 ? 2.249 -0.941 -12.521 1.00 81.62 178 LEU A C 1
ATOM 1393 O O . LEU A 1 178 ? 1.526 -0.674 -11.562 1.00 81.62 178 LEU A O 1
ATOM 1397 N N . HIS A 1 179 ? 2.603 -2.195 -12.816 1.00 83.25 179 HIS A N 1
ATOM 1398 C CA . HIS A 1 179 ? 2.184 -3.347 -12.016 1.00 83.25 179 HIS A CA 1
ATOM 1399 C C . HIS A 1 179 ? 2.612 -3.210 -10.548 1.00 83.25 179 HIS A C 1
ATOM 1401 O O . HIS A 1 179 ? 1.771 -3.302 -9.648 1.00 83.25 179 HIS A O 1
ATOM 1407 N N . TRP A 1 180 ? 3.892 -2.916 -10.307 1.00 84.62 180 TRP A N 1
ATOM 1408 C CA . TRP A 1 180 ? 4.421 -2.725 -8.955 1.00 84.62 180 TRP A CA 1
ATOM 1409 C C . TRP A 1 180 ? 3.833 -1.497 -8.256 1.00 84.62 180 TRP A C 1
ATOM 1411 O O . TRP A 1 180 ? 3.544 -1.562 -7.064 1.00 84.62 180 TRP A O 1
ATOM 1421 N N . THR A 1 181 ? 3.586 -0.410 -8.992 1.00 84.38 181 THR A N 1
ATOM 1422 C CA . THR A 1 181 ? 2.970 0.813 -8.449 1.00 84.38 181 THR A CA 1
ATOM 1423 C C . THR A 1 181 ? 1.543 0.559 -7.965 1.00 84.38 181 THR A C 1
ATOM 1425 O O . THR A 1 181 ? 1.167 0.962 -6.866 1.00 84.38 181 THR A O 1
ATOM 1428 N N . VAL A 1 182 ? 0.732 -0.150 -8.752 1.00 85.12 182 VAL A N 1
ATOM 1429 C CA . VAL A 1 182 ? -0.641 -0.476 -8.346 1.00 85.12 182 VAL A CA 1
ATOM 1430 C C . VAL A 1 182 ? -0.637 -1.417 -7.138 1.00 85.12 182 VAL A C 1
ATOM 1432 O O . VAL A 1 182 ? -1.440 -1.231 -6.223 1.00 85.12 182 VAL A O 1
ATOM 1435 N N . LEU A 1 183 ? 0.272 -2.395 -7.086 1.00 85.25 183 LEU A N 1
ATOM 1436 C CA . LEU A 1 183 ? 0.417 -3.267 -5.917 1.00 85.25 183 LEU A CA 1
ATOM 1437 C C . LEU A 1 183 ? 0.820 -2.490 -4.660 1.00 85.25 183 LEU A C 1
ATOM 1439 O O . LEU A 1 183 ? 0.180 -2.661 -3.627 1.00 85.25 183 LEU A O 1
ATOM 1443 N N . GLU A 1 184 ? 1.818 -1.613 -4.749 1.00 85.88 184 GLU A N 1
ATOM 1444 C CA . GLU A 1 184 ? 2.272 -0.749 -3.650 1.00 85.88 184 GLU A CA 1
ATOM 1445 C C . GLU A 1 184 ? 1.110 0.076 -3.077 1.00 85.88 184 GLU A C 1
ATOM 1447 O O . GLU A 1 184 ? 0.880 0.063 -1.867 1.00 85.88 184 GLU A O 1
ATOM 1452 N N . ILE A 1 185 ? 0.314 0.722 -3.938 1.00 86.31 185 ILE A N 1
ATOM 1453 C CA . ILE A 1 185 ? -0.833 1.537 -3.511 1.00 86.31 185 ILE A CA 1
ATOM 1454 C C . ILE A 1 185 ? -1.896 0.675 -2.819 1.00 86.31 185 ILE A C 1
ATOM 1456 O O . ILE A 1 185 ? -2.402 1.046 -1.758 1.00 86.31 185 ILE A O 1
ATOM 1460 N N . ASN A 1 186 ? -2.238 -0.485 -3.388 1.00 89.12 186 ASN A N 1
ATOM 1461 C CA . ASN A 1 186 ? -3.236 -1.381 -2.803 1.00 89.12 186 ASN A CA 1
ATOM 1462 C C . ASN A 1 186 ? -2.782 -1.927 -1.445 1.00 89.12 186 ASN A C 1
ATOM 1464 O O . ASN A 1 186 ? -3.535 -1.891 -0.473 1.00 89.12 186 ASN A O 1
ATOM 1468 N N . VAL A 1 187 ? -1.539 -2.394 -1.358 1.00 87.94 187 VAL A N 1
ATOM 1469 C CA . VAL A 1 187 ? -0.955 -2.933 -0.127 1.00 87.94 187 VAL A CA 1
ATOM 1470 C C . VAL A 1 187 ? -0.828 -1.844 0.938 1.00 87.94 187 VAL A C 1
ATOM 1472 O O . VAL A 1 187 ? -1.214 -2.070 2.086 1.00 87.94 187 VAL A O 1
ATOM 1475 N N . GLY A 1 188 ? -0.379 -0.645 0.563 1.00 86.88 188 GLY A N 1
ATOM 1476 C CA . GLY A 1 188 ? -0.324 0.511 1.455 1.00 86.88 188 GLY A CA 1
ATOM 1477 C C . GLY A 1 188 ? -1.707 0.903 1.980 1.00 86.88 188 GLY A C 1
ATOM 1478 O O . GLY A 1 188 ? -1.875 1.170 3.172 1.00 86.88 188 GLY A O 1
ATOM 1479 N N . LEU A 1 189 ? -2.737 0.846 1.132 1.00 87.31 189 LEU A N 1
ATOM 1480 C CA . LEU A 1 189 ? -4.116 1.118 1.531 1.00 87.31 189 LEU A CA 1
ATOM 1481 C C . LEU A 1 189 ? -4.664 0.041 2.478 1.00 87.31 189 LEU A C 1
ATOM 1483 O O . LEU A 1 189 ? -5.295 0.372 3.487 1.00 87.31 189 LEU A O 1
ATOM 1487 N N . ILE A 1 190 ? -4.371 -1.234 2.214 1.00 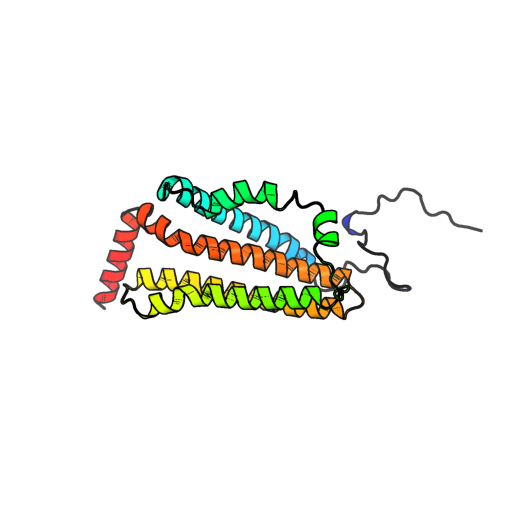88.56 190 ILE A N 1
ATOM 1488 C CA . ILE A 1 190 ? -4.702 -2.348 3.112 1.00 88.56 190 ILE A CA 1
ATOM 1489 C C . ILE A 1 190 ? -3.998 -2.167 4.463 1.00 88.56 190 ILE A C 1
ATOM 1491 O O . ILE A 1 190 ? -4.652 -2.277 5.499 1.00 88.56 190 ILE A O 1
ATOM 1495 N N . CYS A 1 191 ? -2.707 -1.821 4.476 1.00 87.75 191 CYS A N 1
ATOM 1496 C CA . CYS A 1 191 ? -1.934 -1.523 5.685 1.00 87.75 191 CYS A CA 1
ATOM 1497 C C . CYS A 1 191 ? -2.573 -0.380 6.493 1.00 87.75 191 CYS A C 1
ATOM 1499 O O . CYS A 1 191 ? -2.842 -0.514 7.693 1.00 87.75 191 CYS A O 1
ATOM 1501 N N . ALA A 1 192 ? -2.933 0.718 5.823 1.00 84.62 192 ALA A N 1
ATOM 1502 C CA . ALA A 1 192 ? -3.606 1.844 6.453 1.00 84.62 192 ALA A CA 1
ATOM 1503 C C . ALA A 1 192 ? -4.959 1.427 7.057 1.00 84.62 192 ALA A C 1
ATOM 1505 O O . ALA A 1 192 ? -5.322 1.860 8.155 1.00 84.62 192 ALA A O 1
ATOM 1506 N N . CYS A 1 193 ? -5.737 0.594 6.364 1.00 85.19 193 CYS A N 1
ATOM 1507 C CA . CYS A 1 193 ? -7.007 0.071 6.869 1.00 85.19 193 CYS A CA 1
ATOM 1508 C C . CYS A 1 193 ? -6.817 -0.921 8.024 1.00 85.19 193 CYS A C 1
ATOM 1510 O O . CYS A 1 193 ? -7.598 -0.895 8.982 1.00 85.19 193 CYS A O 1
ATOM 1512 N N . ALA A 1 194 ? -5.742 -1.711 8.000 1.00 84.94 194 ALA A N 1
ATOM 1513 C CA . ALA A 1 194 ? -5.397 -2.647 9.059 1.00 84.94 194 ALA A CA 1
ATOM 1514 C C . ALA A 1 194 ? -5.169 -1.956 10.405 1.00 84.94 194 ALA A C 1
ATOM 1516 O O . ALA A 1 194 ? -5.565 -2.490 11.439 1.00 84.94 194 ALA A O 1
ATOM 1517 N N . ALA A 1 195 ? -4.659 -0.722 10.404 1.00 81.38 195 ALA A N 1
ATOM 1518 C CA . ALA A 1 195 ? -4.539 0.087 11.616 1.00 81.38 195 ALA A CA 1
ATOM 1519 C C . ALA A 1 195 ? -5.894 0.405 12.292 1.00 81.38 195 ALA A C 1
ATOM 1521 O O . ALA A 1 195 ? -5.944 0.704 13.488 1.00 81.38 195 ALA A O 1
ATOM 1522 N N . VAL A 1 196 ? -7.014 0.329 11.560 1.00 77.50 196 VAL A N 1
ATOM 1523 C CA . VAL A 1 196 ? -8.365 0.644 12.060 1.00 77.50 196 VAL A CA 1
ATOM 1524 C C . VAL A 1 196 ? -9.141 -0.609 12.486 1.00 77.50 196 VAL A C 1
ATOM 1526 O O . VAL A 1 196 ? -9.951 -0.518 13.414 1.00 77.50 196 VAL A O 1
ATOM 1529 N N . PHE A 1 197 ? -8.853 -1.778 11.899 1.00 76.44 197 PHE A N 1
ATOM 1530 C CA . PHE A 1 197 ? -9.496 -3.056 12.244 1.00 76.44 197 PHE A CA 1
ATOM 1531 C C . PHE A 1 197 ? -9.497 -3.403 13.738 1.00 76.44 197 PHE A C 1
ATOM 1533 O O . PHE A 1 197 ? -10.524 -3.883 14.223 1.00 76.44 197 PHE A O 1
ATOM 1540 N N . PRO A 1 198 ? -8.434 -3.116 14.517 1.00 72.94 198 PRO A N 1
ATOM 1541 C CA . PRO A 1 198 ? -8.459 -3.263 15.959 1.00 72.94 198 PRO A CA 1
ATOM 1542 C C . PRO A 1 198 ? -9.709 -2.658 16.619 1.00 72.94 198 PRO A C 1
ATOM 1544 O O . PRO A 1 198 ? -10.337 -3.319 17.438 1.00 72.94 198 PRO A O 1
ATOM 1547 N N . ALA A 1 199 ? -10.090 -1.436 16.254 1.00 69.06 199 ALA A N 1
ATOM 1548 C CA . ALA A 1 199 ? -11.225 -0.754 16.869 1.00 69.06 199 ALA A CA 1
ATOM 1549 C C . ALA A 1 199 ? -12.585 -1.308 16.412 1.00 69.06 199 ALA A C 1
ATOM 1551 O O . ALA A 1 199 ? -13.574 -1.138 17.123 1.00 69.06 199 ALA A O 1
ATOM 1552 N N . PHE A 1 200 ? -12.634 -1.942 15.237 1.00 71.12 200 PHE A N 1
ATOM 1553 C CA . PHE A 1 200 ? -13.824 -2.612 14.721 1.00 71.12 200 PHE A CA 1
ATOM 1554 C C . PHE A 1 200 ? -14.092 -3.898 15.506 1.00 71.12 200 PHE A C 1
ATOM 1556 O O . PHE A 1 200 ? -15.138 -4.029 16.131 1.00 71.12 200 PHE A O 1
ATOM 1563 N N . PHE A 1 201 ? -13.115 -4.804 15.593 1.00 69.44 201 PHE A N 1
ATOM 1564 C CA . PHE A 1 201 ? -13.311 -6.070 16.305 1.00 69.44 201 PHE A CA 1
ATOM 1565 C C . PHE A 1 201 ? -13.626 -5.882 17.794 1.00 69.44 201 PHE A C 1
ATOM 1567 O O . PHE A 1 201 ? -14.469 -6.599 18.318 1.00 69.44 201 PHE A O 1
ATOM 1574 N N . ASP A 1 202 ? -13.048 -4.882 18.466 1.00 70.00 202 ASP A N 1
ATOM 1575 C CA . ASP A 1 202 ? -13.346 -4.640 19.887 1.00 70.00 202 ASP A CA 1
ATOM 1576 C C . ASP A 1 202 ? -14.797 -4.174 20.133 1.00 70.00 202 ASP A C 1
ATOM 1578 O O . ASP A 1 202 ? -15.323 -4.358 21.228 1.00 70.00 202 ASP A O 1
ATOM 1582 N N . LYS A 1 203 ? -15.452 -3.559 19.138 1.00 68.69 203 LYS A N 1
ATOM 1583 C CA . LYS A 1 203 ? -16.803 -2.986 19.282 1.00 68.69 203 LYS A CA 1
ATOM 1584 C C . LYS A 1 203 ? -17.896 -3.773 18.562 1.00 68.69 203 LYS A C 1
ATOM 1586 O O . LYS A 1 203 ? -19.058 -3.656 18.936 1.00 68.69 203 LYS A O 1
ATOM 1591 N N . THR A 1 204 ? -17.543 -4.528 17.526 1.00 65.38 204 THR A N 1
ATOM 1592 C CA . THR A 1 204 ? -18.492 -5.212 16.634 1.00 65.38 204 THR A CA 1
ATOM 1593 C C . THR A 1 204 ? -18.399 -6.737 16.729 1.00 65.38 204 THR A C 1
ATOM 1595 O O . THR A 1 204 ? -19.287 -7.415 16.218 1.00 65.38 204 THR A O 1
ATOM 1598 N N . ALA A 1 205 ? -17.374 -7.307 17.384 1.00 59.38 205 ALA A N 1
ATOM 1599 C CA . ALA A 1 205 ? -17.299 -8.757 17.548 1.00 59.38 205 ALA A CA 1
ATOM 1600 C C . ALA A 1 205 ? -18.460 -9.276 18.421 1.00 59.38 205 ALA A C 1
ATOM 1602 O O . ALA A 1 205 ? -18.683 -8.763 19.524 1.00 59.38 205 ALA A O 1
ATOM 1603 N N . PRO A 1 206 ? -19.191 -10.315 17.974 1.00 56.22 206 PRO A N 1
ATOM 1604 C CA . PRO A 1 206 ? -20.213 -10.946 18.792 1.00 56.22 206 PRO A CA 1
ATOM 1605 C C . PRO A 1 206 ? -19.552 -11.599 20.012 1.00 56.22 206 PRO A C 1
ATOM 1607 O O . PRO A 1 206 ? -18.530 -12.280 19.897 1.00 56.22 206 PRO A O 1
ATOM 1610 N N . ARG A 1 207 ? -20.153 -11.410 21.195 1.00 55.78 207 ARG A N 1
ATOM 1611 C CA . ARG A 1 207 ? -19.679 -11.959 22.485 1.00 55.78 207 ARG A CA 1
ATOM 1612 C C . ARG A 1 207 ? -19.405 -13.476 22.439 1.00 55.78 207 ARG A C 1
ATOM 1614 O O . ARG A 1 207 ? -18.602 -13.973 23.226 1.00 55.78 207 ARG A O 1
ATOM 1621 N N . SER A 1 208 ? -20.004 -14.195 21.486 1.00 57.47 208 SER A N 1
ATOM 1622 C CA . SER A 1 208 ? -19.799 -15.626 21.243 1.00 57.47 208 SER A CA 1
ATOM 1623 C C . SER A 1 208 ? -18.362 -15.984 20.840 1.00 57.47 208 SER A C 1
ATOM 1625 O O . SER A 1 208 ? -17.807 -16.919 21.414 1.00 57.47 208 SER A O 1
ATOM 1627 N N . LEU A 1 209 ? -17.716 -15.226 19.944 1.00 63.56 209 LEU A N 1
ATOM 1628 C CA . LEU A 1 209 ? -16.346 -15.514 19.488 1.00 63.56 209 LEU A CA 1
ATOM 1629 C C . LEU A 1 209 ? -15.320 -15.289 20.612 1.00 63.56 209 LEU A C 1
ATOM 1631 O O . LEU A 1 209 ? -14.377 -16.062 20.763 1.00 63.56 209 LEU A O 1
ATOM 1635 N N . GLY A 1 210 ? -15.546 -14.268 21.448 1.00 60.91 210 GLY A N 1
ATOM 1636 C CA . GLY A 1 210 ? -14.743 -14.015 22.647 1.00 60.91 210 GLY A CA 1
ATOM 1637 C C . GLY A 1 210 ? -14.857 -15.140 23.680 1.00 60.91 210 GLY A C 1
ATOM 1638 O O . GLY A 1 210 ? -13.847 -15.544 24.252 1.00 60.91 210 GLY A O 1
ATOM 1639 N N . SER A 1 211 ? -16.058 -15.702 23.867 1.00 61.59 211 SER A N 1
ATOM 1640 C CA . SER A 1 211 ? -16.267 -16.849 24.765 1.00 61.59 211 SER A CA 1
ATOM 1641 C C . SER A 1 211 ? -15.634 -18.145 24.238 1.00 61.59 211 SER A C 1
ATOM 1643 O O . SER A 1 211 ? -15.103 -18.936 25.017 1.00 61.59 211 SER A O 1
ATOM 1645 N N . LEU A 1 212 ? -15.627 -18.344 22.915 1.00 66.25 212 LEU A N 1
ATOM 1646 C CA . LEU A 1 212 ? -15.117 -19.555 22.268 1.00 66.25 212 LEU A CA 1
ATOM 1647 C C . LEU A 1 212 ? -13.581 -19.547 22.208 1.00 66.25 212 LEU A C 1
ATOM 1649 O O . LEU A 1 212 ? -12.930 -20.528 22.548 1.00 66.25 212 LEU A O 1
ATOM 1653 N N . VAL A 1 213 ? -12.976 -18.402 21.893 1.00 71.75 213 VAL A N 1
ATOM 1654 C CA . VAL A 1 213 ? -11.517 -18.230 21.980 1.00 71.75 213 VAL A CA 1
ATOM 1655 C C . VAL A 1 213 ? -11.051 -18.240 23.440 1.00 71.75 213 VAL A C 1
ATOM 1657 O O . VAL A 1 213 ? -10.022 -18.840 23.739 1.00 71.75 213 VAL A O 1
ATOM 1660 N N . GLY A 1 214 ? -11.815 -17.649 24.365 1.00 70.06 214 GLY A N 1
ATOM 1661 C CA . GLY A 1 214 ? -11.526 -17.699 25.800 1.00 70.06 214 GLY A CA 1
ATOM 1662 C C . GLY A 1 214 ? -11.546 -19.122 26.364 1.00 70.06 214 GLY A C 1
ATOM 1663 O O . GLY A 1 214 ? -10.643 -19.495 27.105 1.00 70.06 214 GLY A O 1
ATOM 1664 N N . SER A 1 215 ? -12.514 -19.945 25.956 1.00 67.56 215 SER A N 1
ATOM 1665 C CA . SER A 1 215 ? -12.597 -21.358 26.358 1.00 67.56 215 SER A CA 1
ATOM 1666 C C . SER A 1 215 ? -11.521 -22.234 25.704 1.00 67.56 215 SER A C 1
ATOM 1668 O O . SER A 1 215 ? -10.976 -23.117 26.367 1.00 67.56 215 SER A O 1
ATOM 1670 N N . LEU A 1 216 ? -11.133 -21.964 24.453 1.00 70.44 216 LEU A N 1
ATOM 1671 C CA . LEU A 1 216 ? -10.015 -22.652 23.792 1.00 70.44 216 LEU A CA 1
ATOM 1672 C C . LEU A 1 216 ? -8.648 -22.280 24.391 1.00 70.44 216 LEU A C 1
ATOM 1674 O O . LEU A 1 216 ? -7.786 -23.145 24.538 1.00 70.44 216 LEU A O 1
ATOM 1678 N N . LEU A 1 217 ? -8.447 -21.016 24.774 1.00 72.81 217 LEU A N 1
ATOM 1679 C CA . LEU A 1 217 ? -7.223 -20.568 25.445 1.00 72.81 217 LEU A CA 1
ATOM 1680 C C . LEU A 1 217 ? -7.158 -21.040 26.903 1.00 72.81 217 LEU A C 1
ATOM 1682 O O . LEU A 1 217 ? -6.086 -21.436 27.351 1.00 72.81 217 LEU A O 1
ATOM 1686 N N . ALA A 1 218 ? -8.290 -21.084 27.615 1.00 67.50 218 ALA A N 1
ATOM 1687 C CA . ALA A 1 218 ? -8.368 -21.681 28.948 1.00 67.50 218 ALA A CA 1
ATOM 1688 C C . ALA A 1 218 ? -8.036 -23.183 28.917 1.00 67.50 218 ALA A C 1
ATOM 1690 O O . ALA A 1 218 ? -7.293 -23.661 29.770 1.00 67.50 218 ALA A O 1
ATOM 1691 N N . ARG A 1 219 ? -8.487 -23.909 27.881 1.00 64.50 219 ARG A N 1
ATOM 1692 C CA . ARG A 1 219 ? -8.097 -25.311 27.649 1.00 64.50 219 ARG A CA 1
ATOM 1693 C C . ARG A 1 219 ? -6.603 -25.493 27.392 1.00 64.50 219 ARG A C 1
ATOM 1695 O O . ARG A 1 219 ? -6.054 -26.511 27.788 1.00 64.50 219 ARG A O 1
ATOM 1702 N N . ARG A 1 220 ? -5.941 -24.524 26.755 1.00 63.22 220 ARG A N 1
ATOM 1703 C CA . ARG A 1 220 ? -4.503 -24.592 26.442 1.00 63.22 220 ARG A CA 1
ATOM 1704 C C . ARG A 1 220 ? -3.595 -24.215 27.618 1.00 63.22 220 ARG A C 1
ATOM 1706 O O . ARG A 1 220 ? -2.400 -24.444 27.541 1.00 63.22 220 ARG A O 1
ATOM 1713 N N . SER A 1 221 ? -4.143 -23.629 28.684 1.00 52.31 221 SER A N 1
ATOM 1714 C CA . SER A 1 221 ? -3.396 -23.297 29.907 1.00 52.31 221 SER A CA 1
ATOM 1715 C C . SER A 1 221 ? -3.419 -24.416 30.959 1.00 52.31 221 SER A C 1
ATOM 1717 O O . SER A 1 221 ? -2.740 -24.288 31.974 1.00 52.31 221 SER A O 1
ATOM 1719 N N . GLN A 1 222 ? -4.218 -25.468 30.755 1.00 56.53 222 GLN A N 1
ATOM 1720 C CA . GLN A 1 222 ? -4.320 -26.632 31.650 1.00 56.53 222 GLN A CA 1
ATOM 1721 C C . GLN A 1 222 ? -3.605 -27.887 31.110 1.00 56.53 222 GLN A C 1
ATOM 1723 O O . GLN A 1 222 ? -3.693 -28.940 31.737 1.00 56.53 222 GLN A O 1
ATOM 1728 N N . SER A 1 223 ? -2.903 -27.783 29.975 1.00 48.72 223 SER A N 1
ATOM 1729 C CA . SER A 1 223 ? -2.004 -28.811 29.421 1.00 48.72 223 SER A CA 1
ATOM 1730 C C . SER A 1 223 ? -0.563 -28.333 29.481 1.00 48.72 223 SER A C 1
ATOM 1732 O O . SER A 1 223 ? 0.310 -29.135 29.859 1.00 48.72 223 SER A O 1
#

Radius of gyration: 24.95 Å; chains: 1; bounding box: 39×61×92 Å

=== Feature glossary ===
The record interleaves many kinds of information about one protein. Here is each kind framed as the question it answers.

Q: What are the backbone torsion angles?
A: φ (phi) and ψ (psi) are the two rotatable backbone dihedrals per residue: φ is the C(i-1)–N–Cα–C torsion, ψ is the N–Cα–C–N(i+1) torsion, both in degrees on (−180°, 180°]. α-helical residues cluster near (−60°, −45°); β-strand residues near (−120°, +130°). A Ramachandran plot is simply a scatter of (φ, ψ) for every residue.

Q: What is the amino-acid chain?
A: This is the polypeptide sequence — one letter per residue, N-terminus first. Length ranges from a few dozen residues for small domains to over a thousand for large multi-domain proteins.

Q: How mobile is each atom in the crystal?
A: For experimental (PDB) structures, the B-factor (temperature factor) quantifies the positional spread of each atom in the crystal — a combination of thermal vibration and static disorder — in units of Å². High B-factors mark flexible loops or poorly resolved regions; low B-factors mark the rigid, well-ordered core.

Q: Are the domains correctly placed relative to each other?
A: Predicted Aligned Error (PAE) is an AlphaFold confidence matrix: entry (i, j) is the expected error in the position of residue j, in ångströms, when the prediction is superimposed on the true structure at residue i. Low PAE within a block of residues means that block is internally rigid and well-predicted; high PAE between two blocks means their relative placement is uncertain even if each block individually is confident.

Q: How confident is the AlphaFold model at each residue?
A: pLDDT is the predicted lDDT-Cα score: AlphaFold's confidence that the local environment of each residue (all inter-atomic distances within 15 Å) is correctly placed. It is a per-residue number between 0 and 100, with higher meaning more reliable.

Q: What family and function is it annotated with?
A: Functional annotations link the protein to curated databases. InterPro entrie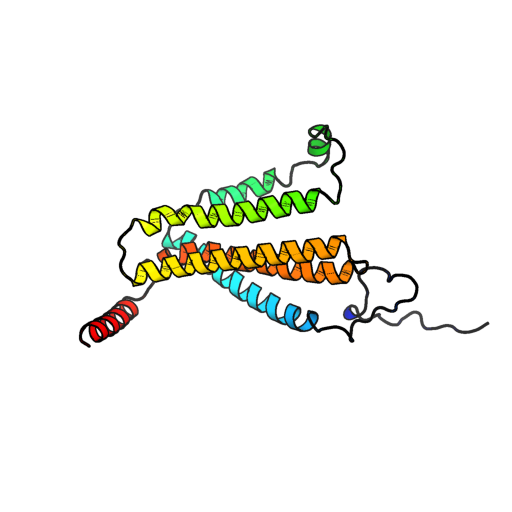s identify conserved domains and families by matching the sequence against member-database signatures (Pfam, PROSITE, CDD, …). Gene Ontology (GO) terms describe molecular function, biological process, and cellular component in a controlled vocabulary. CATH places the structure in a hierarchical fold classification (Class/Architecture/Topology/Homologous-superfamily). The organism is the source species.

Q: How big and how compact is the whole molecule?
A: Three whole-structure scalars: the radius of gyration (RMS distance of Cα from centroid, in Å), the count of Cα–Cα contacts (pairs closer than 8 Å and separated by more than four residues in sequence — i.e. tertiary, not local, contacts), and the bounding-box dimensions. Together they distinguish compact globular folds from extended fibres or disordered chains.

Q: What known structures does this most resemble?
A: The Foldseek neighbor list gives the closest experimentally determined structures in the PDB, ranked by structural alignment. TM-score near 1 means near-identical fold; near 0.3 means only rough topology match. This is how one finds what a novel AlphaFold prediction most resembles in the solved-structure universe.

Q: Which residues are buried vs exposed?
A: SASA measures how much of the protein is reachable by solvent. It is computed by rolling a water-sized probe over the atomic surface and summing the exposed area (Å²). Per-residue SASA distinguishes core (buried, low SASA) from surface (exposed, high SASA) residues; total SASA is a whole-molecule size measure.

Q: Which residues are in helices, strands, or loops?
A: Eight-state secondary structure (DSSP): H is the canonical α-helix, G the tighter 3₁₀-helix, I the wider π-helix; E/B are β-structure, T and S are turns and bends, and '-' is everything else. DSSP derives these from the pattern of main-chain N–H···O=C hydrogen bonds, not from the sequence.

Q: Where is each backbone atom in 3D?
A: Structure coordinates are given as an mmCIF _atom_site loop: one row per atom with element, residue name, chain id, sequence number, and x/y/z position in Å. Only the four main-chain atoms per residue are included here; side chains are omitted to keep the record compact.

Q: What if only a Cα trace is available?
A: Three-state secondary structure (P-SEA) coll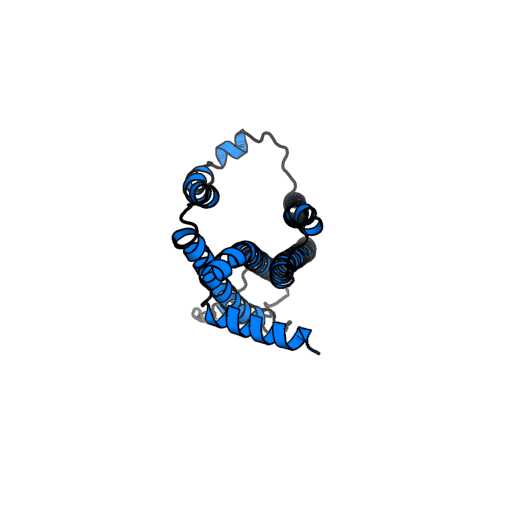apses the eight DSSP classes into helix (a), strand (b), and coil (c). P-SEA assigns these from Cα geometry alone — distances and angles — without requiring backbone oxygens, so it works on any Cα trace.

Q: What do the rendered images show?
A: The six renders are orthographic views along the three Cartesian axes in both directions. Representation (cartoon, sticks, or surface) and color scheme (sequence-rainbow or by-chain) vary across proteins so the training set covers all the common visualization conventions.

Q: What does the local fold look like, residue by residue?
A: Foldseek's 3Di representation compresses backbone geometry into a per-residue letter drawn from a learned twenty-state alphabet. It captures the tertiary interaction pattern around each residue — which residues are packed against it in space, regardless of where they are in sequence.

Q: What do the diagnostic plots show?
A: The contact map is a binary N×N matrix image: pixel (i, j) is dark where Cα_i and Cα_j are within 8 Å and |i−j|>4. Because the |i−j|>4 filter removes local helical contacts, off-diagonal stripes parallel to the main diagonal indicate parallel β-sheets; stripes perpendicular to it indicate antiparallel β-sheets. The Ramachandran plot scatters every residue's (φ, ψ) pair against the sterically allowed regions. The PAE heatmap renders the predicted-aligned-error matrix.